Protein AF-A0A925YVK3-F1 (afdb_monomer_lite)

Foldseek 3Di:
DPQALLQVLLVLVVVCVVCVVVVNNDDSVVCVVVSCVVKPWLDKDWDWDCWDADPNDIDHIDIWMKTKIWTDDQFDWADWDDDPNDTDIDTQPQKGKMKIFTQDCVLVVFWFKDKLQATWDWDADDDDPPDDDPSGRTMAMEMFGQDQDPPDPCNPQDHQPQIWIFIATPPQQFTAWIWTAHPAAPVPDDDPDDQPDPVSVVVRSNNRTGTDCPRGGPHGDHDDDDQDPVRNRYHYCSVDDRPDDD

Secondary structure (DSSP, 8-state):
-TT-HHHHHHHHHHHHHHHHHTT----GGGGHHHHHHHS-EEEEEEEEPPPEEETTEEEPPPEEEEEEEE-----PEEEEEEETTEEEEEE-TTEEEEEEEES-TTHHHHEEEEETTEEP--EE----TTS---S-SEEEEEEEE-S--SS-S-TTSPP-PSEEEEEEETTT-BEEEEEEE-SS-TT-PPPSS--SSHHHHHHHHHTTEEE-GGGTT-B------PPPGGGTTEEEGGGSPPPP--

pLDDT: mean 89.4, std 11.02, range [32.78, 98.38]

Sequence (246 aa):
RFFLPAFVWRDLETIVADLRAHDIPFELAWLRPLFEFRFPTLGAFALATPDREENGKKIAGEFYSIQFRQALEAWPLLGESPNAGTVSRTVVACMDRLEASVSDLKVLERGVLLVNGYPCEFRTVDRTESTGASDAAAATGIRFRAFYLTPALQPHVPVHTPLLVEWVDREFLTVVAAARWHVWSPTSVPYTDRPADETAASKRQKERWEPWPHTVGQSRFIPRIDFPPEGKHTLDLRRYPSQGRA

Radius of gyration: 20.38 Å; chains: 1; bounding box: 53×54×62 Å

Structure (mmCIF, N/CA/C/O backbone):
data_AF-A0A925YVK3-F1
#
_entry.id   AF-A0A925YVK3-F1
#
loop_
_atom_site.group_PDB
_atom_site.id
_atom_site.type_symbol
_atom_site.label_atom_id
_atom_site.label_alt_id
_atom_site.label_comp_id
_atom_site.label_asym_id
_atom_site.label_entity_id
_atom_site.label_seq_id
_atom_site.pdbx_PDB_ins_code
_atom_site.Cartn_x
_atom_site.Cartn_y
_atom_site.Cartn_z
_atom_site.occupancy
_atom_site.B_iso_or_equiv
_atom_site.auth_seq_id
_atom_site.auth_comp_id
_atom_site.auth_asym_id
_atom_site.auth_atom_id
_atom_site.pdbx_PDB_model_num
ATOM 1 N N . ARG A 1 1 ? -6.982 -2.160 -10.703 1.00 73.19 1 ARG A N 1
ATOM 2 C CA . ARG A 1 1 ? -6.756 -3.525 -10.178 1.00 73.19 1 ARG A CA 1
ATOM 3 C C . ARG A 1 1 ? -5.443 -4.095 -10.685 1.00 73.19 1 ARG A C 1
ATOM 5 O O . ARG A 1 1 ? -4.630 -4.493 -9.872 1.00 73.19 1 ARG A O 1
ATOM 12 N N . PHE A 1 2 ? -5.204 -4.064 -12.003 1.00 73.88 2 PHE A N 1
ATOM 13 C CA . PHE A 1 2 ? -3.944 -4.511 -12.594 1.00 73.88 2 PHE A CA 1
ATOM 14 C C . PHE A 1 2 ? -2.760 -3.784 -11.942 1.00 73.88 2 PHE A C 1
ATOM 16 O O . PHE A 1 2 ? -2.881 -2.593 -11.628 1.00 73.88 2 PHE A O 1
ATOM 23 N N . PHE A 1 3 ? -1.663 -4.516 -11.728 1.00 87.69 3 PHE A N 1
ATOM 24 C CA . PHE A 1 3 ? -0.428 -4.077 -11.059 1.00 87.69 3 PHE A CA 1
ATOM 25 C C . PHE A 1 3 ? -0.444 -3.955 -9.531 1.00 87.69 3 PHE A C 1
ATOM 27 O O . PHE A 1 3 ? 0.586 -3.613 -8.949 1.00 87.69 3 PHE A O 1
ATOM 34 N N . LEU A 1 4 ? -1.563 -4.259 -8.878 1.00 94.75 4 LEU A N 1
ATOM 35 C CA . LEU A 1 4 ? -1.622 -4.386 -7.423 1.00 94.75 4 LEU A CA 1
ATOM 36 C C . LEU A 1 4 ? -1.239 -5.826 -7.009 1.00 94.75 4 LEU A C 1
ATOM 38 O O . LEU A 1 4 ? -1.838 -6.752 -7.564 1.00 94.75 4 LEU A O 1
ATOM 42 N N . PRO A 1 5 ? -0.248 -6.031 -6.116 1.00 95.06 5 PRO A N 1
ATOM 43 C CA . PRO A 1 5 ? 0.256 -7.347 -5.726 1.00 95.06 5 PRO A CA 1
ATOM 44 C C . PRO A 1 5 ? -0.829 -8.378 -5.403 1.00 95.06 5 PRO A C 1
ATOM 46 O O . PRO A 1 5 ? -0.752 -9.492 -5.914 1.00 95.06 5 PRO A O 1
ATOM 49 N N . ALA A 1 6 ? -1.858 -8.026 -4.631 1.00 93.69 6 ALA A N 1
ATOM 50 C CA . ALA A 1 6 ? -2.930 -8.947 -4.260 1.00 93.69 6 ALA A CA 1
ATOM 51 C C . ALA A 1 6 ? -3.697 -9.476 -5.485 1.00 93.69 6 ALA A C 1
ATOM 53 O O . ALA A 1 6 ? -3.957 -10.672 -5.607 1.00 93.69 6 ALA A O 1
ATOM 54 N N . PHE A 1 7 ? -3.999 -8.596 -6.443 1.00 92.75 7 PHE A N 1
ATOM 55 C CA . PHE A 1 7 ? -4.677 -8.977 -7.684 1.00 92.75 7 PHE A CA 1
ATOM 56 C C . PHE A 1 7 ? -3.737 -9.706 -8.654 1.00 92.75 7 PHE A C 1
ATOM 58 O O . PHE A 1 7 ? -4.165 -10.632 -9.329 1.00 92.75 7 PHE A O 1
ATOM 65 N N . VAL A 1 8 ? -2.452 -9.337 -8.697 1.00 93.56 8 VAL A N 1
ATOM 66 C CA . VAL A 1 8 ? -1.444 -10.052 -9.500 1.00 93.56 8 VAL A CA 1
ATOM 67 C C . VAL A 1 8 ? -1.255 -11.476 -8.985 1.00 93.56 8 VAL A C 1
ATOM 69 O O . VAL A 1 8 ? -1.198 -12.405 -9.782 1.00 93.56 8 VAL A O 1
ATOM 72 N N . TRP A 1 9 ? -1.182 -11.667 -7.666 1.00 93.12 9 TRP A N 1
ATOM 73 C CA . TRP A 1 9 ? -1.084 -13.000 -7.074 1.00 93.12 9 TRP A CA 1
ATOM 74 C C . TRP A 1 9 ? -2.311 -13.848 -7.409 1.00 93.12 9 TRP A C 1
ATOM 76 O O . TRP A 1 9 ? -2.175 -15.007 -7.789 1.00 93.12 9 TRP A O 1
ATOM 86 N N . ARG A 1 10 ? -3.501 -13.241 -7.369 1.00 90.75 10 ARG A N 1
ATOM 87 C CA . ARG A 1 10 ? -4.746 -13.894 -7.777 1.00 90.75 10 ARG A CA 1
ATOM 88 C C . ARG A 1 10 ? -4.753 -14.316 -9.253 1.00 90.75 10 ARG A C 1
ATOM 90 O O . ARG A 1 10 ? -5.211 -15.410 -9.589 1.00 90.75 10 ARG A O 1
ATOM 97 N N . ASP A 1 11 ? -4.222 -13.477 -10.138 1.00 91.81 11 ASP A N 1
ATOM 98 C CA . ASP A 1 11 ? -4.066 -13.825 -11.553 1.00 91.81 11 ASP A CA 1
ATOM 99 C C . ASP A 1 11 ? -3.056 -14.981 -11.724 1.00 91.81 11 ASP A C 1
ATOM 101 O O . ASP A 1 11 ? -3.305 -15.909 -12.493 1.00 91.81 11 ASP A O 1
ATOM 105 N N . LEU A 1 12 ? -1.958 -14.989 -10.954 1.00 92.25 12 LEU A N 1
ATOM 106 C CA . LEU A 1 12 ? -0.988 -16.093 -10.943 1.00 92.25 12 LEU A CA 1
ATOM 107 C C . LEU A 1 12 ? -1.607 -17.406 -10.452 1.00 92.25 12 LEU A C 1
ATOM 109 O O . LEU A 1 12 ? -1.360 -18.440 -11.063 1.00 92.25 12 LEU A O 1
ATOM 113 N N . GLU A 1 13 ? -2.434 -17.388 -9.403 1.00 91.38 13 GLU A N 1
ATOM 114 C CA . GLU A 1 13 ? -3.189 -18.571 -8.959 1.00 91.38 13 GLU A CA 1
ATOM 115 C C . GLU A 1 13 ? -4.014 -19.168 -10.099 1.00 91.38 13 GLU A C 1
ATOM 117 O O . GLU A 1 13 ? -3.997 -20.381 -10.306 1.00 91.38 13 GLU A O 1
ATOM 122 N N . THR A 1 14 ? -4.699 -18.309 -10.858 1.00 91.75 14 THR A N 1
ATOM 123 C CA . THR A 1 14 ? -5.538 -18.725 -11.988 1.00 91.75 14 THR A CA 1
ATOM 124 C C . THR A 1 14 ? -4.694 -19.355 -13.096 1.00 91.75 14 THR A C 1
ATOM 126 O O . THR A 1 14 ? -5.044 -20.419 -13.599 1.00 91.75 14 THR A O 1
ATOM 129 N N . ILE A 1 15 ? -3.546 -18.755 -13.426 1.00 93.88 15 ILE A N 1
ATOM 130 C CA . ILE A 1 15 ? -2.606 -19.298 -14.420 1.00 93.88 15 ILE A CA 1
ATOM 131 C C . ILE A 1 15 ? -2.050 -20.652 -13.964 1.00 93.88 15 ILE A C 1
ATOM 133 O O . ILE A 1 15 ? -2.002 -21.598 -14.743 1.00 93.88 15 ILE A O 1
ATOM 137 N N . VAL A 1 16 ? -1.641 -20.779 -12.701 1.00 94.25 16 VAL A N 1
ATOM 138 C CA . VAL A 1 16 ? -1.099 -22.040 -12.174 1.00 94.25 16 VAL A CA 1
ATOM 139 C C . VAL A 1 16 ? -2.167 -23.133 -12.132 1.00 94.25 16 VAL A C 1
ATOM 141 O O . VAL A 1 16 ? -1.866 -24.288 -12.431 1.00 94.25 16 VAL A O 1
ATOM 144 N N . ALA A 1 17 ? -3.408 -22.788 -11.783 1.00 92.69 17 ALA A N 1
ATOM 145 C CA . ALA A 1 17 ? -4.527 -23.722 -11.835 1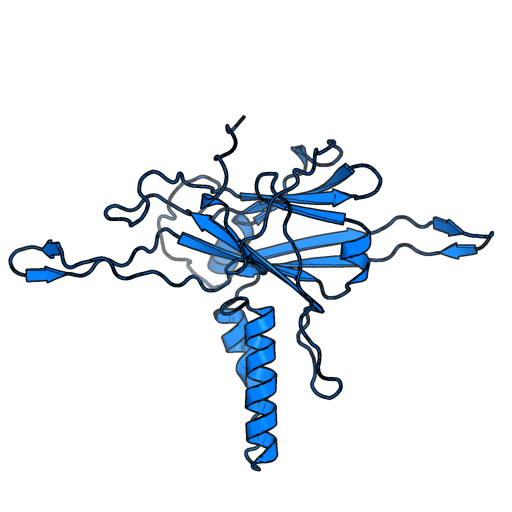.00 92.69 17 ALA A CA 1
ATOM 146 C C . ALA A 1 17 ? -4.776 -24.223 -13.267 1.00 92.69 17 ALA A C 1
ATOM 148 O O . ALA A 1 17 ? -4.958 -25.424 -13.456 1.00 92.69 17 ALA A O 1
ATOM 149 N N . ASP A 1 18 ? -4.711 -23.336 -14.263 1.00 96.19 18 ASP A N 1
ATOM 150 C CA . ASP A 1 18 ? -4.844 -23.692 -15.679 1.00 96.19 18 ASP A CA 1
ATOM 151 C C . ASP A 1 18 ? -3.712 -24.615 -16.159 1.00 96.19 18 ASP A C 1
ATOM 153 O O . ASP A 1 18 ? -3.976 -25.652 -16.764 1.00 96.19 18 ASP A O 1
ATOM 157 N N . LEU A 1 19 ? -2.456 -24.321 -15.800 1.00 96.94 19 LEU A N 1
ATOM 158 C CA . LEU A 1 19 ? -1.313 -25.191 -16.112 1.00 96.94 19 LEU A CA 1
ATOM 159 C C . LEU A 1 19 ? -1.498 -26.602 -15.534 1.00 96.94 19 LEU A C 1
ATOM 161 O O . LEU A 1 19 ? -1.295 -27.595 -16.232 1.00 96.94 19 LEU A O 1
ATOM 165 N N . ARG A 1 20 ? -1.934 -26.696 -14.274 1.00 95.69 20 ARG A N 1
ATOM 166 C CA . ARG A 1 20 ? -2.197 -27.983 -13.612 1.00 95.69 20 ARG A CA 1
ATOM 167 C C . ARG A 1 20 ? -3.357 -28.742 -14.243 1.00 95.69 20 ARG A C 1
ATOM 169 O O . ARG A 1 20 ? -3.291 -29.963 -14.319 1.00 95.69 20 ARG A O 1
ATOM 176 N N . ALA A 1 21 ? -4.393 -28.038 -14.696 1.00 96.50 21 ALA A N 1
ATOM 177 C CA . ALA A 1 21 ? -5.512 -28.642 -15.416 1.00 96.50 21 ALA A CA 1
ATOM 178 C C . ALA A 1 21 ? -5.089 -29.252 -16.767 1.00 96.50 21 ALA A C 1
ATOM 180 O O . ALA A 1 21 ? -5.798 -30.106 -17.289 1.00 96.50 21 ALA A O 1
ATOM 181 N N . HIS A 1 22 ? -3.929 -28.850 -17.296 1.00 97.81 22 HIS A N 1
ATOM 182 C CA . HIS A 1 22 ? -3.315 -29.382 -18.514 1.00 97.81 22 HIS A CA 1
ATOM 183 C C . HIS A 1 22 ? -2.087 -30.265 -18.220 1.00 97.81 22 HIS A C 1
ATOM 185 O O . HIS A 1 22 ? -1.149 -30.310 -19.015 1.00 97.81 22 HIS A O 1
ATOM 191 N N . ASP A 1 23 ? -2.075 -30.941 -17.066 1.00 97.50 23 ASP A N 1
ATOM 192 C CA . ASP A 1 23 ? -1.040 -31.900 -16.654 1.00 97.50 23 ASP A CA 1
ATOM 193 C C . ASP A 1 23 ? 0.388 -31.320 -16.559 1.00 97.50 23 ASP A C 1
ATOM 195 O O . ASP A 1 23 ? 1.376 -32.058 -16.557 1.00 97.50 23 ASP A O 1
ATOM 199 N N . ILE A 1 24 ? 0.526 -29.995 -16.429 1.00 98.00 24 ILE A N 1
ATOM 200 C CA . ILE A 1 24 ? 1.806 -29.337 -16.144 1.00 98.00 24 ILE A CA 1
ATOM 201 C C . ILE A 1 24 ? 1.905 -29.157 -14.620 1.00 98.00 24 ILE A C 1
ATOM 203 O O . ILE A 1 24 ? 1.180 -28.329 -14.057 1.00 98.00 24 ILE A O 1
ATOM 207 N N . PRO A 1 25 ? 2.799 -29.882 -13.913 1.00 95.25 25 PRO A N 1
ATOM 208 C CA . PRO A 1 25 ? 2.889 -29.863 -12.452 1.00 95.25 25 PRO A CA 1
ATOM 209 C C . PRO A 1 25 ? 3.623 -28.609 -11.951 1.00 95.25 25 PRO A C 1
ATOM 211 O O . PRO A 1 25 ? 4.666 -28.681 -11.307 1.00 95.25 25 PRO A O 1
ATOM 214 N N . PHE A 1 26 ? 3.096 -27.435 -12.283 1.00 95.62 26 PHE A N 1
ATOM 215 C CA . PHE A 1 26 ? 3.642 -26.153 -11.866 1.00 95.62 26 PHE A CA 1
ATOM 216 C C . PHE A 1 26 ? 3.112 -25.785 -10.478 1.00 95.62 26 PHE A C 1
ATOM 218 O O . PHE A 1 26 ? 1.913 -25.904 -10.214 1.00 95.62 26 PHE A O 1
ATOM 225 N N . GLU A 1 27 ? 3.971 -25.329 -9.568 1.00 93.38 27 GLU A N 1
ATOM 226 C CA . GLU A 1 27 ? 3.554 -24.940 -8.219 1.00 93.38 27 GLU A CA 1
ATOM 227 C C . GLU A 1 27 ? 3.605 -23.433 -8.002 1.00 93.38 27 GLU A C 1
ATOM 229 O O . GLU A 1 27 ? 4.620 -22.779 -8.227 1.00 93.38 27 GLU A O 1
ATOM 234 N N . LEU A 1 28 ? 2.514 -22.884 -7.461 1.00 92.00 28 LEU A N 1
ATOM 235 C CA . LEU A 1 28 ? 2.422 -21.462 -7.132 1.00 92.00 28 LEU A CA 1
ATOM 236 C C . LEU A 1 28 ? 3.502 -21.033 -6.125 1.00 92.00 28 LEU A C 1
ATOM 238 O O . LEU A 1 28 ? 4.032 -19.927 -6.211 1.00 92.00 28 LEU A O 1
ATOM 242 N N . ALA A 1 29 ? 3.870 -21.923 -5.199 1.00 92.44 29 ALA A N 1
ATOM 243 C CA . ALA A 1 29 ? 4.900 -21.669 -4.197 1.00 92.44 29 ALA A CA 1
ATOM 244 C C . ALA A 1 29 ? 6.267 -21.328 -4.819 1.00 92.44 29 ALA A C 1
ATOM 246 O O . ALA A 1 29 ? 7.008 -20.530 -4.244 1.00 92.44 29 ALA A O 1
ATOM 247 N N . TRP A 1 30 ? 6.577 -21.846 -6.014 1.00 95.12 30 TRP A N 1
ATOM 248 C CA . TRP A 1 30 ? 7.828 -21.543 -6.718 1.00 95.12 30 TRP A CA 1
ATOM 249 C C . TRP A 1 30 ? 7.924 -20.072 -7.139 1.00 95.12 30 TRP A C 1
ATOM 251 O O . TRP A 1 30 ? 9.023 -19.537 -7.268 1.00 95.12 30 TRP A O 1
ATOM 261 N N . LEU A 1 31 ? 6.787 -19.387 -7.305 1.00 94.81 31 LEU A N 1
ATOM 262 C CA . LEU A 1 31 ? 6.738 -17.966 -7.657 1.00 94.81 31 LEU A CA 1
ATOM 263 C C . LEU A 1 31 ? 6.854 -17.040 -6.440 1.00 94.81 31 LEU A C 1
ATOM 265 O O . LEU A 1 31 ? 7.092 -15.844 -6.615 1.00 94.81 31 LEU A O 1
ATOM 269 N N . ARG A 1 32 ? 6.716 -17.557 -5.209 1.00 92.69 32 ARG A N 1
ATOM 270 C CA . ARG A 1 32 ? 6.698 -16.733 -3.989 1.00 92.69 32 ARG A CA 1
ATOM 271 C C . ARG A 1 32 ? 7.977 -15.901 -3.807 1.00 92.69 32 ARG A C 1
ATOM 273 O O . ARG A 1 32 ? 7.834 -14.703 -3.578 1.00 92.69 32 ARG A O 1
ATOM 280 N N . PRO A 1 33 ? 9.206 -16.436 -3.966 1.00 94.19 33 PRO A N 1
ATOM 281 C CA . PRO A 1 33 ? 10.417 -15.624 -3.818 1.00 94.19 33 PRO A CA 1
ATOM 282 C C . PRO A 1 33 ? 10.491 -14.478 -4.835 1.00 94.19 33 PRO A C 1
ATOM 284 O O . PRO A 1 33 ? 10.869 -13.359 -4.495 1.00 94.19 33 PRO A O 1
ATOM 287 N N . LEU A 1 34 ? 10.077 -14.740 -6.080 1.00 94.19 34 LEU A N 1
ATOM 288 C CA . LEU A 1 34 ? 10.059 -13.737 -7.145 1.00 94.19 34 LEU A CA 1
ATOM 289 C C . LEU A 1 34 ? 9.010 -12.651 -6.871 1.00 94.19 34 LEU A C 1
ATOM 291 O O . LEU A 1 34 ? 9.251 -11.471 -7.126 1.00 94.19 34 LEU A O 1
ATOM 295 N N . PHE A 1 35 ? 7.864 -13.049 -6.317 1.00 94.12 35 PHE A N 1
ATOM 296 C CA . PHE A 1 35 ? 6.812 -12.137 -5.893 1.00 94.12 35 PHE A CA 1
ATOM 297 C C . PHE A 1 35 ? 7.271 -11.239 -4.740 1.00 94.12 35 PHE A C 1
ATOM 299 O O . PHE A 1 35 ? 7.130 -10.025 -4.841 1.00 94.12 35 PHE A O 1
ATOM 306 N N . GLU A 1 36 ? 7.886 -11.797 -3.694 1.00 92.19 36 GLU A N 1
ATOM 307 C CA . GLU A 1 36 ? 8.406 -11.010 -2.566 1.00 92.19 36 GLU A CA 1
ATOM 308 C C . GLU A 1 36 ? 9.516 -10.043 -2.994 1.00 92.19 36 GLU A C 1
ATOM 310 O O . GLU A 1 36 ? 9.558 -8.901 -2.541 1.00 92.19 36 GLU A O 1
ATOM 315 N N . PHE A 1 37 ? 10.371 -10.457 -3.933 1.00 91.62 37 PHE A N 1
ATOM 316 C CA . PHE A 1 37 ? 11.367 -9.567 -4.526 1.00 91.62 37 PHE A CA 1
ATOM 317 C C . PHE A 1 37 ? 10.725 -8.436 -5.344 1.00 91.62 37 PHE A C 1
ATOM 319 O O . PHE A 1 37 ? 11.168 -7.288 -5.282 1.00 91.62 37 PHE A O 1
ATOM 326 N N . ARG A 1 38 ? 9.682 -8.740 -6.128 1.00 94.50 38 ARG A N 1
ATOM 327 C CA . ARG A 1 38 ? 9.037 -7.764 -7.018 1.00 94.50 38 ARG A CA 1
ATOM 328 C C . ARG A 1 38 ? 8.113 -6.793 -6.286 1.00 94.50 38 ARG A C 1
ATOM 330 O O . ARG A 1 38 ? 7.988 -5.646 -6.733 1.00 94.50 38 ARG A O 1
ATOM 337 N N . PHE A 1 39 ? 7.478 -7.261 -5.216 1.00 95.50 39 PHE A N 1
ATOM 338 C CA . PHE A 1 39 ? 6.471 -6.570 -4.412 1.00 95.50 39 PHE A CA 1
ATOM 339 C C . PHE A 1 39 ? 6.870 -6.580 -2.925 1.00 95.50 39 PHE A C 1
ATOM 341 O O . PHE A 1 39 ? 6.150 -7.156 -2.096 1.00 95.50 39 PHE A O 1
ATOM 348 N N . PRO A 1 40 ? 8.019 -5.970 -2.572 1.00 93.50 40 PRO A N 1
ATOM 349 C CA . PRO A 1 40 ? 8.515 -5.987 -1.205 1.00 93.50 40 PRO A CA 1
ATOM 350 C C . PRO A 1 40 ? 7.510 -5.357 -0.241 1.00 93.50 40 PRO A C 1
ATOM 352 O O . PRO A 1 40 ? 6.844 -4.362 -0.556 1.00 93.50 40 PRO A O 1
ATOM 355 N N . THR A 1 41 ? 7.436 -5.931 0.958 1.00 94.31 41 THR A N 1
ATOM 356 C CA . THR A 1 41 ? 6.688 -5.343 2.071 1.00 94.31 41 THR A CA 1
ATOM 357 C C . THR A 1 41 ? 7.419 -4.102 2.565 1.00 94.31 41 THR A C 1
ATOM 359 O O . THR A 1 41 ? 8.596 -4.153 2.913 1.00 94.31 41 THR A O 1
ATOM 362 N N . LEU A 1 42 ? 6.704 -2.985 2.584 1.00 95.31 42 LEU A N 1
ATOM 363 C CA . LEU A 1 42 ? 7.216 -1.678 2.981 1.00 95.31 42 LEU A CA 1
ATOM 364 C C . LEU A 1 42 ? 6.993 -1.421 4.467 1.00 95.31 42 LEU A C 1
ATOM 366 O O . LEU A 1 42 ? 7.846 -0.845 5.132 1.00 95.31 42 LEU A O 1
ATOM 370 N N . GLY A 1 43 ? 5.857 -1.877 4.986 1.00 95.50 43 GLY A N 1
ATOM 371 C CA . GLY A 1 43 ? 5.483 -1.727 6.381 1.00 95.50 43 GLY A CA 1
ATOM 372 C C . GLY A 1 43 ? 4.126 -2.352 6.660 1.00 95.50 43 GLY A C 1
ATOM 373 O O . GLY A 1 43 ? 3.488 -2.922 5.773 1.00 95.50 43 GLY A O 1
ATOM 374 N N . ALA A 1 44 ? 3.688 -2.257 7.910 1.00 96.62 44 ALA A N 1
ATOM 375 C CA . ALA A 1 44 ? 2.392 -2.759 8.326 1.00 96.62 44 ALA A CA 1
ATOM 376 C C . ALA A 1 44 ? 1.851 -1.970 9.518 1.00 96.62 44 ALA A C 1
ATOM 378 O O . ALA A 1 44 ? 2.616 -1.447 10.333 1.00 96.62 44 ALA A O 1
ATOM 379 N N . PHE A 1 45 ? 0.529 -1.949 9.646 1.00 97.19 45 PHE A N 1
ATOM 380 C CA . PHE A 1 45 ? -0.135 -1.667 10.910 1.00 97.19 45 PHE A CA 1
ATOM 381 C C . PHE A 1 45 ? -0.519 -2.980 11.583 1.00 97.19 45 PHE A C 1
ATOM 383 O O . PHE A 1 45 ? -1.049 -3.885 10.937 1.00 97.19 45 PHE A O 1
ATOM 390 N N . ALA A 1 46 ? -0.250 -3.065 12.882 1.00 94.44 46 ALA A N 1
ATOM 391 C CA . ALA A 1 46 ? -0.795 -4.079 13.770 1.00 94.44 46 ALA A CA 1
ATOM 392 C C . ALA A 1 46 ? -1.834 -3.386 14.652 1.00 94.44 46 ALA A C 1
ATOM 394 O O . ALA A 1 46 ? -1.505 -2.468 15.401 1.00 94.44 46 ALA A O 1
ATOM 395 N N . LEU A 1 47 ? -3.091 -3.780 14.500 1.00 93.38 47 LEU A N 1
ATOM 396 C CA . LEU A 1 47 ? -4.235 -3.185 15.174 1.00 93.38 47 LEU A CA 1
ATOM 397 C C . LEU A 1 47 ? -4.795 -4.206 16.159 1.00 93.38 47 LEU A C 1
ATOM 399 O O . LEU A 1 47 ? -4.921 -5.382 15.826 1.00 93.38 47 LEU A O 1
ATOM 403 N N . ALA A 1 48 ? -5.147 -3.752 17.353 1.00 89.44 48 ALA A N 1
ATOM 404 C CA . ALA A 1 48 ? -5.819 -4.561 18.357 1.00 89.44 48 ALA A CA 1
ATOM 405 C C . ALA A 1 48 ? -7.080 -3.825 18.796 1.00 89.44 48 ALA A C 1
ATOM 407 O O . ALA A 1 48 ? -7.024 -2.623 19.071 1.00 89.44 48 ALA A O 1
ATOM 408 N N . THR A 1 49 ? -8.209 -4.522 18.852 1.00 82.31 49 THR A N 1
ATOM 409 C CA . THR A 1 49 ? -9.419 -3.961 19.456 1.00 82.31 49 THR A CA 1
ATOM 410 C C . THR A 1 49 ? -9.424 -4.253 20.955 1.00 82.31 49 THR A C 1
ATOM 412 O O . THR A 1 49 ? -8.898 -5.286 21.373 1.00 82.31 49 THR A O 1
ATOM 415 N N . PRO A 1 50 ? -10.012 -3.380 21.785 1.00 82.69 50 PRO A N 1
ATOM 416 C CA . PRO A 1 50 ? -10.198 -3.683 23.196 1.00 82.69 50 PRO A CA 1
ATOM 417 C C . PRO A 1 50 ? -11.188 -4.841 23.381 1.00 82.69 50 PRO A C 1
ATOM 419 O O . PRO A 1 50 ? -12.046 -5.087 22.526 1.00 82.69 50 PRO A O 1
ATOM 422 N N . ASP A 1 51 ? -11.080 -5.524 24.520 1.00 84.75 51 ASP A N 1
ATOM 423 C CA . ASP A 1 51 ? -12.120 -6.438 24.985 1.00 84.75 51 ASP A CA 1
ATOM 424 C C . ASP A 1 51 ? -13.433 -5.667 25.162 1.00 84.75 51 ASP A C 1
ATOM 426 O O . ASP A 1 51 ? -13.445 -4.525 25.632 1.00 84.75 51 ASP A O 1
ATOM 430 N N . ARG A 1 52 ? -14.550 -6.299 24.813 1.00 80.69 52 ARG A N 1
ATOM 431 C CA . ARG A 1 52 ? -15.886 -5.711 24.957 1.00 80.69 52 ARG A CA 1
ATOM 432 C C . ARG A 1 52 ? -16.835 -6.673 25.645 1.00 80.69 52 ARG A C 1
ATOM 434 O O . ARG A 1 52 ? -16.665 -7.886 25.571 1.00 80.69 52 ARG A O 1
ATOM 441 N N . GLU A 1 53 ? -17.841 -6.136 26.317 1.00 82.12 53 GLU A N 1
ATOM 442 C CA . GLU A 1 53 ? -18.909 -6.929 26.917 1.00 82.12 53 GLU A CA 1
ATOM 443 C C . GLU A 1 53 ? -20.199 -6.700 26.137 1.00 82.12 53 GLU A C 1
ATOM 445 O O . GLU A 1 53 ? -20.640 -5.566 25.966 1.00 82.12 53 GLU A O 1
ATOM 450 N N . GLU A 1 54 ? -20.791 -7.779 25.638 1.00 80.19 54 GLU A N 1
ATOM 451 C CA . GLU A 1 54 ? -22.038 -7.734 24.882 1.00 80.19 54 GLU A CA 1
ATOM 452 C C . GLU A 1 54 ? -22.986 -8.780 25.468 1.00 80.19 54 GLU A C 1
ATOM 454 O O . GLU A 1 54 ? -22.639 -9.958 25.575 1.00 80.19 54 GLU A O 1
ATOM 459 N N . ASN A 1 55 ? -24.172 -8.345 25.903 1.00 84.25 55 ASN A N 1
ATOM 460 C CA . ASN A 1 55 ? -25.182 -9.201 26.539 1.00 84.25 55 ASN A CA 1
ATOM 461 C C . ASN A 1 55 ? -24.642 -10.032 27.728 1.00 84.25 55 ASN A C 1
ATOM 463 O O . ASN A 1 55 ? -24.969 -11.209 27.868 1.00 84.25 55 ASN A O 1
ATOM 467 N N . GLY A 1 56 ? -23.786 -9.439 28.570 1.00 86.44 56 GLY A N 1
ATOM 468 C CA . GLY A 1 56 ? -23.184 -10.109 29.734 1.00 86.44 56 GLY A CA 1
ATOM 469 C C . GLY A 1 56 ? -22.063 -11.100 29.398 1.00 86.44 56 GLY A C 1
ATOM 470 O O . GLY A 1 56 ? -21.594 -11.829 30.273 1.00 86.44 56 GLY A O 1
ATOM 471 N N . LYS A 1 57 ? -21.629 -11.167 28.130 1.00 84.38 57 LYS A N 1
ATOM 472 C CA . LYS A 1 57 ? -20.536 -12.031 27.675 1.00 84.38 57 LYS A CA 1
ATOM 473 C C . LYS A 1 57 ? -19.321 -11.191 27.299 1.00 84.38 57 LYS A C 1
ATOM 475 O O . LYS A 1 57 ? -19.407 -10.301 26.456 1.00 84.38 57 LYS A O 1
ATOM 480 N N . LYS A 1 58 ? -18.165 -11.526 27.880 1.00 83.75 58 LYS A N 1
ATOM 481 C CA . LYS A 1 58 ? -16.873 -10.978 27.449 1.00 83.75 58 LYS A CA 1
ATOM 482 C C . LYS A 1 58 ? -16.521 -11.505 26.060 1.00 83.75 58 LYS A C 1
ATOM 484 O O . LYS A 1 58 ? -16.440 -12.715 25.847 1.00 83.75 58 LYS A O 1
ATOM 489 N N . ILE A 1 59 ? -16.299 -10.585 25.138 1.00 83.69 59 ILE A N 1
ATOM 490 C CA . ILE A 1 59 ? -15.784 -10.815 23.796 1.00 83.69 59 ILE A CA 1
ATOM 491 C C . ILE A 1 59 ? -14.356 -10.281 23.792 1.00 83.69 59 ILE A C 1
ATOM 493 O O . ILE A 1 59 ? -14.137 -9.089 24.010 1.00 83.69 59 ILE A O 1
ATOM 497 N N . ALA A 1 60 ? -13.399 -11.180 23.575 1.00 84.75 60 ALA A N 1
ATOM 498 C CA . ALA A 1 60 ? -11.996 -10.815 23.476 1.00 84.75 60 ALA A CA 1
ATOM 499 C C . ALA A 1 60 ? -11.756 -9.874 22.287 1.00 84.75 60 ALA A C 1
ATOM 501 O O . ALA A 1 60 ? -12.427 -9.980 21.254 1.00 84.75 60 ALA A O 1
ATOM 502 N N . GLY A 1 61 ? -10.781 -8.986 22.443 1.00 81.81 61 GLY A N 1
ATOM 503 C CA . GLY A 1 61 ? -10.267 -8.150 21.373 1.00 81.81 61 GLY A CA 1
ATOM 504 C C . GLY A 1 61 ? -9.783 -8.964 20.172 1.00 81.81 61 GLY A C 1
ATOM 505 O O . GLY A 1 61 ? -9.243 -10.063 20.307 1.00 81.81 61 GLY A O 1
ATOM 506 N N . GLU A 1 62 ? -9.979 -8.419 18.978 1.00 88.31 62 GLU A N 1
ATOM 507 C CA . GLU A 1 62 ? -9.513 -8.989 17.721 1.00 88.31 62 GLU A CA 1
ATOM 508 C C . GLU A 1 62 ? -8.208 -8.295 17.300 1.00 88.31 62 GLU A C 1
ATOM 510 O O . GLU A 1 62 ? -8.025 -7.091 17.506 1.00 88.31 62 GLU A O 1
ATOM 515 N N . PHE A 1 63 ? -7.297 -9.060 16.697 1.00 90.62 63 PHE A N 1
ATOM 516 C CA . PHE A 1 63 ? -6.044 -8.548 16.148 1.00 90.62 63 PHE A CA 1
ATOM 517 C C . PHE A 1 63 ? -6.116 -8.533 14.628 1.00 90.62 63 PHE A C 1
ATOM 519 O O . PHE A 1 63 ? -6.418 -9.547 14.000 1.00 90.62 63 PHE A O 1
ATOM 526 N N . TYR A 1 64 ? -5.784 -7.391 14.040 1.00 92.69 64 TYR A N 1
ATOM 527 C CA . TYR A 1 64 ? -5.802 -7.181 12.602 1.00 92.69 64 TYR A CA 1
ATOM 528 C C . TYR A 1 64 ? -4.451 -6.674 12.116 1.00 92.69 64 TYR A C 1
ATOM 530 O O . TYR A 1 64 ? -3.751 -5.942 12.816 1.00 92.69 64 TYR A O 1
ATOM 538 N N . SER A 1 65 ? -4.096 -7.028 10.882 1.00 92.31 65 SER A N 1
ATOM 539 C CA . SER A 1 65 ? -2.924 -6.478 10.213 1.00 92.31 65 SER A CA 1
ATOM 540 C C . SER A 1 65 ? -3.307 -5.861 8.878 1.00 92.31 65 SER A C 1
ATOM 542 O O . SER A 1 65 ? -4.072 -6.442 8.108 1.00 92.31 65 SER A O 1
ATOM 544 N N . ILE A 1 66 ? -2.756 -4.679 8.620 1.00 96.31 66 ILE A N 1
ATOM 545 C CA . ILE A 1 66 ? -2.834 -4.007 7.327 1.00 96.31 66 ILE A CA 1
ATOM 546 C C . ILE A 1 66 ? -1.418 -3.953 6.787 1.00 96.31 66 ILE A C 1
ATOM 548 O O . ILE A 1 66 ? -0.557 -3.317 7.395 1.00 96.31 66 ILE A O 1
ATOM 552 N N . GLN A 1 67 ? -1.169 -4.628 5.674 1.00 97.00 67 GLN A N 1
ATOM 553 C CA . GLN A 1 67 ? 0.145 -4.659 5.046 1.00 97.00 67 GLN A CA 1
ATOM 554 C C . GLN A 1 67 ? 0.235 -3.610 3.948 1.00 97.00 67 GLN A C 1
ATOM 556 O O . GLN A 1 67 ? -0.724 -3.378 3.214 1.00 97.00 67 GLN A O 1
ATOM 561 N N . PHE A 1 68 ? 1.411 -3.008 3.814 1.00 97.69 68 PHE A N 1
ATOM 562 C CA . PHE A 1 68 ? 1.731 -2.073 2.748 1.00 97.69 68 PHE A CA 1
ATOM 563 C C . PHE A 1 68 ? 2.851 -2.664 1.904 1.00 97.69 68 PHE A C 1
ATOM 565 O O . PHE A 1 68 ? 3.935 -2.950 2.415 1.00 97.69 68 PHE A O 1
ATOM 572 N N . ARG A 1 69 ? 2.596 -2.851 0.612 1.00 96.81 69 ARG A N 1
ATOM 573 C CA . ARG A 1 69 ? 3.552 -3.404 -0.352 1.00 96.81 69 ARG A CA 1
ATOM 574 C C . ARG A 1 69 ? 3.800 -2.415 -1.478 1.00 96.81 69 ARG A C 1
ATOM 576 O O . ARG A 1 69 ? 2.918 -1.645 -1.865 1.00 96.81 69 ARG A O 1
ATOM 583 N N . GLN A 1 70 ? 5.001 -2.467 -2.037 1.00 96.31 70 GLN A N 1
ATOM 584 C CA . GLN A 1 70 ? 5.286 -1.800 -3.299 1.00 96.31 70 GLN A CA 1
ATOM 585 C C . GLN A 1 70 ? 4.410 -2.420 -4.393 1.00 96.31 70 GLN A C 1
ATOM 587 O O . GLN A 1 70 ? 4.389 -3.640 -4.538 1.00 96.31 70 GLN A O 1
ATOM 592 N N . ALA A 1 71 ? 3.717 -1.599 -5.179 1.00 96.44 71 ALA A N 1
ATOM 593 C CA . ALA A 1 71 ? 2.943 -2.040 -6.338 1.00 96.44 71 ALA A CA 1
ATOM 594 C C . ALA A 1 71 ? 3.624 -1.605 -7.643 1.00 96.44 71 ALA A C 1
ATOM 596 O O . ALA A 1 71 ? 4.599 -0.845 -7.627 1.00 96.44 71 ALA A O 1
ATOM 597 N N . LEU A 1 72 ? 3.141 -2.094 -8.794 1.00 95.19 72 LEU A N 1
ATOM 598 C CA . LEU A 1 72 ? 3.696 -1.649 -10.077 1.00 95.19 72 LEU A CA 1
ATOM 599 C C . LEU A 1 72 ? 3.014 -0.368 -10.528 1.00 95.19 72 LEU A C 1
ATOM 601 O O . LEU A 1 72 ? 1.790 -0.223 -10.480 1.00 95.19 72 LEU A O 1
ATOM 605 N N . GLU A 1 73 ? 3.831 0.531 -11.050 1.00 93.06 73 GLU A N 1
ATOM 606 C CA . GLU A 1 73 ? 3.386 1.725 -11.736 1.00 93.06 73 GLU A CA 1
ATOM 607 C C . GLU A 1 73 ? 3.908 1.679 -13.170 1.00 93.06 73 GLU A C 1
ATOM 609 O O . GLU A 1 73 ? 5.099 1.487 -13.412 1.00 93.06 73 GLU A O 1
ATOM 614 N N . ALA A 1 74 ? 3.000 1.818 -14.136 1.00 89.44 74 ALA A N 1
ATOM 615 C CA . ALA A 1 74 ? 3.391 1.920 -15.531 1.00 89.44 74 ALA A CA 1
ATOM 616 C C . ALA A 1 74 ? 3.953 3.316 -15.785 1.00 89.44 74 ALA A C 1
ATOM 618 O O . ALA A 1 74 ? 3.223 4.308 -15.709 1.00 89.44 74 ALA A O 1
ATOM 619 N N . TRP A 1 75 ? 5.240 3.387 -16.106 1.00 90.06 75 TRP A N 1
ATOM 620 C CA . TRP A 1 75 ? 5.876 4.635 -16.490 1.00 90.06 75 TRP A CA 1
ATOM 621 C C . TRP A 1 75 ? 5.706 4.874 -17.990 1.00 90.06 75 TRP A C 1
ATOM 623 O O . TRP A 1 75 ? 6.256 4.120 -18.795 1.00 90.06 75 TRP A O 1
ATOM 633 N N . PRO A 1 76 ? 4.933 5.897 -18.392 1.00 88.75 76 PRO A N 1
ATOM 634 C CA . PRO A 1 76 ? 4.707 6.162 -19.800 1.00 88.75 76 PRO A CA 1
ATOM 635 C C . PRO A 1 76 ? 5.990 6.659 -20.468 1.00 88.75 76 PRO A C 1
ATOM 637 O O . PRO A 1 76 ? 6.762 7.428 -19.884 1.00 88.75 76 PRO A O 1
ATOM 640 N N . LEU A 1 77 ? 6.176 6.244 -21.720 1.00 90.81 77 LEU A N 1
ATOM 641 C CA . LEU A 1 77 ? 7.146 6.844 -22.626 1.00 90.81 77 LEU A CA 1
ATOM 642 C C . LEU A 1 77 ? 6.621 8.203 -23.087 1.00 90.81 77 LEU A C 1
ATOM 644 O O . LEU A 1 77 ? 5.470 8.330 -23.507 1.00 90.81 77 LEU A O 1
ATOM 648 N N . LEU A 1 78 ? 7.472 9.215 -23.007 1.00 88.50 78 LEU A N 1
ATOM 649 C CA . LEU A 1 78 ? 7.230 10.519 -23.598 1.00 88.50 78 LEU A CA 1
ATOM 650 C C . LEU A 1 78 ? 7.533 10.506 -25.092 1.00 88.50 78 LEU A C 1
ATOM 652 O O . LEU A 1 78 ? 8.204 9.609 -25.612 1.00 88.50 78 LEU A O 1
ATOM 656 N N . GLY A 1 79 ? 7.032 11.544 -25.760 1.00 86.50 79 GLY A N 1
ATOM 657 C CA . GLY A 1 79 ? 7.359 11.823 -27.148 1.00 86.50 79 GLY A CA 1
ATOM 658 C C . GLY A 1 79 ? 8.862 11.976 -27.375 1.00 86.50 79 GLY A C 1
ATOM 659 O O . GLY A 1 79 ? 9.648 12.223 -26.455 1.00 86.50 79 GLY A O 1
ATOM 660 N N . GLU A 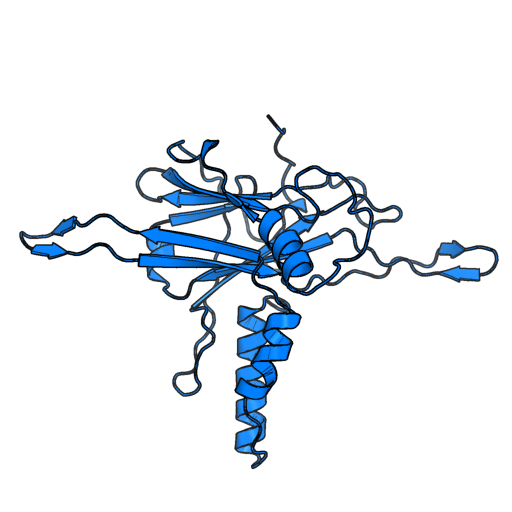1 80 ? 9.239 11.814 -28.635 1.00 89.69 80 GLU A N 1
ATOM 661 C CA . GLU A 1 80 ? 10.608 11.962 -29.107 1.00 89.69 80 GLU A CA 1
ATOM 662 C C . GLU A 1 80 ? 11.172 13.339 -28.758 1.00 89.69 80 GLU A C 1
ATOM 664 O O . GLU A 1 80 ? 10.529 14.366 -28.964 1.00 89.69 80 GLU A O 1
ATOM 669 N N . SER A 1 81 ? 12.374 13.344 -28.192 1.00 82.94 81 SER A N 1
ATOM 670 C CA . SER A 1 81 ? 13.097 14.552 -27.811 1.00 82.94 81 SER A CA 1
ATOM 671 C C . SER A 1 81 ? 14.482 14.546 -28.465 1.00 82.94 81 SER A C 1
ATOM 673 O O . SER A 1 81 ? 15.137 13.496 -28.484 1.00 82.94 81 SER A O 1
ATOM 675 N N . PRO A 1 82 ? 14.955 15.687 -29.000 1.00 86.06 82 PRO A N 1
ATOM 676 C CA . PRO A 1 82 ? 16.314 15.796 -29.513 1.00 86.06 82 PRO A CA 1
ATOM 677 C C . PRO A 1 82 ? 17.325 15.533 -28.394 1.00 86.06 82 PRO A C 1
ATOM 679 O O . PRO A 1 82 ? 17.237 16.130 -27.322 1.00 86.06 82 PRO A O 1
ATOM 682 N N . ASN A 1 83 ? 18.302 14.667 -28.647 1.00 84.44 83 ASN A N 1
ATOM 683 C CA . ASN A 1 83 ? 19.370 14.354 -27.704 1.00 84.44 83 ASN A CA 1
ATOM 684 C C . ASN A 1 83 ? 20.707 14.198 -28.438 1.00 84.44 83 ASN A C 1
ATOM 686 O O . ASN A 1 83 ? 20.950 13.175 -29.075 1.00 84.44 83 ASN A O 1
ATOM 690 N N . ALA A 1 84 ? 21.570 15.216 -28.356 1.00 84.81 84 ALA A N 1
ATOM 691 C CA . ALA A 1 84 ? 22.933 15.204 -28.904 1.00 84.81 84 ALA A CA 1
ATOM 692 C C . ALA A 1 84 ? 23.041 14.670 -30.354 1.00 84.81 84 ALA A C 1
ATOM 694 O O . ALA A 1 84 ? 23.843 13.790 -30.649 1.00 84.81 84 ALA A O 1
ATOM 695 N N . GLY A 1 85 ? 22.199 15.177 -31.264 1.00 88.12 85 GLY A N 1
ATOM 696 C CA . GLY A 1 85 ? 22.180 14.753 -32.674 1.00 88.12 85 GLY A CA 1
ATOM 697 C C . GLY A 1 85 ? 21.434 13.439 -32.946 1.00 88.12 85 GLY A C 1
ATOM 698 O O . GLY A 1 85 ? 21.325 13.027 -34.096 1.00 88.12 85 GLY A O 1
ATOM 699 N N . THR A 1 86 ? 20.883 12.807 -31.909 1.00 88.25 86 THR A N 1
ATOM 700 C CA . THR A 1 86 ? 19.983 11.649 -31.995 1.00 88.25 86 THR A CA 1
ATOM 701 C C . THR A 1 86 ? 18.591 11.997 -31.462 1.00 88.25 86 THR A C 1
ATOM 703 O O . THR A 1 86 ? 18.335 13.126 -31.032 1.00 88.25 86 THR A O 1
ATOM 706 N N . VAL A 1 87 ? 17.685 11.021 -31.480 1.00 87.81 87 VAL A N 1
ATOM 707 C CA . VAL A 1 87 ? 16.351 11.119 -30.884 1.00 87.81 87 VAL A CA 1
ATOM 708 C C . VAL A 1 87 ? 16.257 10.132 -29.724 1.00 87.81 87 VAL A C 1
ATOM 710 O O . VAL A 1 87 ? 16.603 8.961 -29.876 1.00 87.81 87 VAL A O 1
ATOM 713 N N . SER A 1 88 ? 15.777 10.590 -28.568 1.00 88.19 88 SER A N 1
ATOM 714 C CA . SER A 1 88 ? 15.493 9.736 -27.412 1.00 88.19 88 SER A CA 1
ATOM 715 C C . SER A 1 88 ? 14.027 9.839 -26.990 1.00 88.19 88 SER A C 1
ATOM 717 O O . SER A 1 88 ? 13.323 10.791 -27.328 1.00 88.19 88 SER A O 1
ATOM 719 N N . ARG A 1 89 ? 13.551 8.835 -26.248 1.00 87.00 89 ARG A N 1
ATOM 720 C CA . ARG A 1 89 ? 12.235 8.849 -25.598 1.00 87.00 89 ARG A CA 1
ATOM 721 C C . ARG A 1 89 ? 12.435 8.705 -24.099 1.00 87.00 89 ARG A C 1
ATOM 723 O O . ARG A 1 89 ? 12.954 7.694 -23.632 1.00 87.00 89 ARG A O 1
ATOM 730 N N . THR A 1 90 ? 12.038 9.726 -23.352 1.00 85.50 90 THR A N 1
ATOM 731 C CA . THR A 1 90 ? 12.179 9.740 -21.893 1.00 85.50 90 THR A CA 1
ATOM 732 C C . THR A 1 90 ? 11.042 8.966 -21.239 1.00 85.50 90 THR A C 1
ATOM 734 O O . THR A 1 90 ? 9.888 9.092 -21.636 1.00 85.50 90 THR A O 1
ATOM 737 N N . VAL A 1 91 ? 11.348 8.187 -20.205 1.00 90.00 91 VAL A N 1
ATOM 738 C CA . VAL A 1 91 ? 10.348 7.496 -19.383 1.00 90.00 91 VAL A CA 1
ATOM 739 C C . VAL A 1 91 ? 9.977 8.377 -18.191 1.00 90.00 91 VAL A C 1
ATOM 741 O O . VAL A 1 91 ? 10.853 8.862 -17.474 1.00 90.00 91 VAL A O 1
ATOM 744 N N . VAL A 1 92 ? 8.681 8.573 -17.940 1.00 88.62 92 VAL A N 1
ATOM 745 C CA . VAL A 1 92 ? 8.202 9.359 -16.788 1.00 88.62 92 VAL A CA 1
ATOM 746 C C . VAL A 1 92 ? 8.236 8.514 -15.511 1.00 88.62 92 VAL A C 1
ATOM 748 O O . VAL A 1 92 ? 7.204 8.039 -15.040 1.00 88.62 92 VAL A O 1
ATOM 751 N N . ALA A 1 93 ? 9.428 8.342 -14.939 1.00 90.62 93 ALA A N 1
ATOM 752 C CA . ALA A 1 93 ? 9.664 7.492 -13.765 1.00 90.62 93 ALA A CA 1
ATOM 753 C C . ALA A 1 93 ? 9.348 8.153 -12.406 1.00 90.62 93 ALA A C 1
ATOM 755 O O . ALA A 1 93 ? 9.658 7.609 -11.354 1.00 90.62 93 ALA A O 1
ATOM 756 N N . CYS A 1 94 ? 8.740 9.341 -12.404 1.00 92.69 94 CYS A N 1
ATOM 757 C CA . CYS A 1 94 ? 8.466 10.116 -11.189 1.00 92.69 94 CYS A CA 1
ATOM 758 C C . CYS A 1 94 ? 7.195 9.705 -10.429 1.00 92.69 94 CYS A C 1
ATOM 760 O O . CYS A 1 94 ? 6.892 10.267 -9.373 1.00 92.69 94 CYS A O 1
ATOM 762 N N . MET A 1 95 ? 6.401 8.810 -11.015 1.00 93.75 95 MET A N 1
ATOM 763 C CA . MET A 1 95 ? 5.176 8.284 -10.423 1.00 93.75 95 MET A CA 1
ATOM 764 C C . MET A 1 95 ? 5.464 6.958 -9.749 1.00 93.75 95 MET A C 1
ATOM 766 O O . MET A 1 95 ? 6.234 6.158 -10.270 1.00 93.75 95 MET A O 1
ATOM 770 N N . ASP A 1 96 ? 4.796 6.709 -8.636 1.00 94.94 96 ASP A N 1
ATOM 771 C CA . ASP A 1 96 ? 4.932 5.459 -7.914 1.00 94.94 96 ASP A CA 1
ATOM 772 C C . ASP A 1 96 ? 3.577 5.002 -7.358 1.00 94.94 96 ASP A C 1
ATOM 774 O O . ASP A 1 96 ? 2.589 5.757 -7.362 1.00 94.94 96 ASP A O 1
ATOM 778 N N . ARG A 1 97 ? 3.512 3.737 -6.943 1.00 96.00 97 ARG A N 1
ATOM 779 C CA . ARG A 1 97 ? 2.293 3.104 -6.457 1.00 96.00 97 ARG A CA 1
ATOM 780 C C . ARG A 1 97 ? 2.559 2.161 -5.293 1.00 96.00 97 ARG A C 1
ATOM 782 O O . ARG A 1 97 ? 3.402 1.275 -5.380 1.00 96.00 97 ARG A O 1
ATOM 789 N N . LEU A 1 98 ? 1.747 2.293 -4.250 1.00 96.62 98 LEU A N 1
ATOM 790 C CA . LEU A 1 98 ? 1.656 1.328 -3.157 1.00 96.62 98 LEU A CA 1
ATOM 791 C C . LEU A 1 98 ? 0.364 0.524 -3.244 1.00 96.62 98 LEU A C 1
ATOM 793 O O . LEU A 1 98 ? -0.630 0.983 -3.807 1.00 96.62 98 LEU A O 1
ATOM 797 N N . GLU A 1 99 ? 0.369 -0.648 -2.632 1.00 97.88 99 GLU A N 1
ATOM 798 C CA . GLU A 1 99 ? -0.830 -1.375 -2.239 1.00 97.88 99 GLU A CA 1
ATOM 799 C C . GLU A 1 99 ? -0.925 -1.389 -0.717 1.00 97.88 99 GLU A C 1
ATOM 801 O O . GLU A 1 99 ? 0.062 -1.672 -0.042 1.00 97.88 99 GLU A O 1
ATOM 806 N N . ALA A 1 100 ? -2.117 -1.117 -0.195 1.00 98.06 100 ALA A N 1
ATOM 807 C CA . ALA A 1 100 ? -2.505 -1.520 1.146 1.00 98.06 100 ALA A CA 1
ATOM 808 C C . ALA A 1 100 ? -3.447 -2.722 1.037 1.00 98.06 100 ALA A C 1
ATOM 810 O O . ALA A 1 100 ? -4.391 -2.692 0.240 1.00 98.06 100 ALA A O 1
ATOM 811 N N . SER A 1 101 ? -3.213 -3.763 1.827 1.00 96.75 101 SER A N 1
ATOM 812 C CA . SER A 1 101 ? -4.009 -4.988 1.814 1.00 96.75 101 SER A CA 1
ATOM 813 C C . SER A 1 101 ? -4.334 -5.482 3.220 1.00 96.75 101 SER A C 1
ATOM 815 O O . SER A 1 101 ? -3.615 -5.214 4.184 1.00 96.75 101 SER A O 1
ATOM 817 N N . VAL A 1 102 ? -5.468 -6.172 3.334 1.00 95.50 102 VAL A N 1
ATOM 818 C CA . VAL A 1 102 ? -5.984 -6.741 4.585 1.00 95.50 102 VAL A CA 1
ATOM 819 C C . VAL A 1 102 ? -6.345 -8.202 4.371 1.00 95.50 102 VAL A C 1
ATOM 821 O O . VAL A 1 102 ? -6.899 -8.552 3.328 1.00 95.50 102 VAL A O 1
ATOM 824 N N . SER A 1 103 ? -6.048 -9.050 5.351 1.00 91.06 103 SER A N 1
ATOM 825 C CA . SER A 1 103 ? -6.371 -10.483 5.317 1.00 91.06 103 SER A CA 1
ATOM 826 C C . SER A 1 103 ? -7.769 -10.803 5.851 1.00 91.06 103 SER A C 1
ATOM 828 O O . SER A 1 103 ? -8.391 -11.767 5.409 1.00 91.06 103 SER A O 1
ATOM 830 N N . ASP A 1 104 ? -8.288 -9.974 6.759 1.00 91.06 104 ASP A N 1
ATOM 831 C CA . ASP A 1 104 ? -9.632 -10.089 7.324 1.00 91.06 104 ASP A CA 1
ATOM 832 C C . ASP A 1 104 ? -10.457 -8.846 6.967 1.00 91.06 104 ASP A C 1
ATOM 834 O O . ASP A 1 104 ? -10.055 -7.717 7.244 1.00 91.06 104 ASP A O 1
ATOM 838 N N . LEU A 1 105 ? -11.620 -9.054 6.344 1.00 92.00 105 LEU A N 1
ATOM 839 C CA . LEU A 1 105 ? -12.514 -7.977 5.914 1.00 92.00 105 LEU A CA 1
ATOM 840 C C . LEU A 1 105 ? -13.160 -7.234 7.087 1.00 92.00 105 LEU A C 1
ATOM 842 O O . LEU A 1 105 ? -13.491 -6.060 6.926 1.00 92.00 105 LEU A O 1
ATOM 846 N N . LYS A 1 106 ? -13.291 -7.864 8.262 1.00 92.00 106 LYS A N 1
ATOM 847 C CA . LYS A 1 106 ? -13.886 -7.236 9.453 1.00 92.00 106 LYS A CA 1
ATOM 848 C C . LYS A 1 106 ? -13.164 -5.956 9.864 1.00 92.00 106 LYS A C 1
ATOM 850 O O . LYS A 1 106 ? -13.795 -5.024 10.356 1.00 92.00 106 LYS A O 1
ATOM 855 N N . VAL A 1 107 ? -11.853 -5.863 9.617 1.00 93.50 107 VAL A N 1
ATOM 856 C CA . VAL A 1 107 ? -11.089 -4.643 9.919 1.00 93.50 107 VAL A CA 1
ATOM 857 C C . VAL A 1 107 ? -11.659 -3.432 9.172 1.00 93.50 107 VAL A C 1
ATOM 859 O O . VAL A 1 107 ? -11.709 -2.335 9.720 1.00 93.50 107 VAL A O 1
ATOM 862 N N . LEU A 1 108 ? -12.175 -3.621 7.952 1.00 94.38 108 LEU A N 1
ATOM 863 C CA . LEU A 1 108 ? -12.719 -2.541 7.124 1.00 94.38 108 LEU A CA 1
ATOM 864 C C . LEU A 1 108 ? -14.046 -1.985 7.658 1.00 94.38 108 LEU A C 1
ATOM 866 O O . LEU A 1 108 ? -14.410 -0.862 7.308 1.00 94.38 108 LEU A O 1
ATOM 870 N N . GLU A 1 109 ? -14.753 -2.738 8.503 1.00 92.88 109 GLU A N 1
ATOM 871 C CA . GLU A 1 109 ? -15.948 -2.272 9.219 1.00 92.88 109 GLU A CA 1
ATOM 872 C C . GLU A 1 109 ? -15.581 -1.374 10.407 1.00 92.88 109 GLU A C 1
ATOM 874 O O . GLU A 1 109 ? -16.378 -0.531 10.812 1.00 92.88 109 GLU A O 1
ATOM 879 N N . ARG A 1 110 ? -14.363 -1.526 10.944 1.00 91.19 110 ARG A N 1
ATOM 880 C CA . ARG A 1 110 ? -13.863 -0.795 12.118 1.00 91.19 110 ARG A CA 1
ATOM 881 C C . ARG A 1 110 ? -13.193 0.519 11.762 1.00 91.19 110 ARG A C 1
ATOM 883 O O . ARG A 1 110 ? -13.282 1.473 12.521 1.00 91.19 110 ARG A O 1
ATOM 890 N N . GLY A 1 111 ? -12.519 0.581 10.619 1.00 94.75 111 GLY A N 1
ATOM 891 C CA . GLY A 1 111 ? -11.729 1.753 10.272 1.00 94.75 111 GLY A CA 1
ATOM 892 C C . GLY A 1 111 ? -11.694 2.086 8.793 1.00 94.75 111 GLY A C 1
ATOM 893 O O . GLY A 1 111 ? -12.255 1.394 7.937 1.00 94.75 111 GLY A O 1
ATOM 894 N N . VAL A 1 112 ? -11.055 3.211 8.507 1.00 97.06 112 VAL A N 1
ATOM 895 C CA . VAL A 1 112 ? -10.797 3.724 7.166 1.00 97.06 112 VAL A CA 1
ATOM 896 C C . VAL A 1 112 ? -9.323 4.080 7.075 1.00 97.06 112 VAL A C 1
ATOM 898 O O . VAL A 1 112 ? -8.775 4.758 7.943 1.00 97.06 112 VAL A O 1
ATOM 901 N N . LEU A 1 113 ? -8.686 3.648 5.992 1.00 98.06 113 LEU A N 1
ATOM 902 C CA . LEU A 1 113 ? -7.338 4.079 5.657 1.00 98.06 113 LEU A CA 1
ATOM 903 C C . LEU A 1 113 ? -7.398 5.456 4.995 1.00 98.06 113 LEU A C 1
ATOM 905 O O . LEU A 1 113 ? -8.018 5.598 3.940 1.00 98.06 113 LEU A O 1
ATOM 909 N N . LEU A 1 114 ? -6.720 6.441 5.573 1.00 98.00 114 LEU A N 1
ATOM 910 C CA . LEU A 1 114 ? -6.444 7.724 4.941 1.00 98.00 114 LEU A CA 1
ATOM 911 C C . LEU A 1 114 ? -4.996 7.760 4.453 1.00 98.00 114 LEU A C 1
ATOM 913 O O . LEU A 1 114 ? -4.078 7.372 5.177 1.00 98.00 114 LEU A O 1
ATOM 917 N N . VAL A 1 115 ? -4.779 8.276 3.244 1.00 97.50 115 VAL A N 1
ATOM 918 C CA . VAL A 1 115 ? -3.445 8.661 2.773 1.00 97.50 115 VAL A CA 1
ATOM 919 C C . VAL A 1 115 ? -3.458 10.121 2.358 1.00 97.50 115 VAL A C 1
ATOM 921 O O . VAL A 1 115 ? -4.259 10.531 1.519 1.00 97.50 115 VAL A O 1
ATOM 924 N N . ASN A 1 116 ? -2.590 10.918 2.982 1.00 96.25 116 ASN A N 1
ATOM 925 C CA . ASN A 1 116 ? -2.578 12.379 2.877 1.00 96.25 116 ASN A CA 1
ATOM 926 C C . ASN A 1 116 ? -3.982 12.981 3.101 1.00 96.25 116 ASN A C 1
ATOM 928 O O . ASN A 1 116 ? -4.408 13.875 2.374 1.00 96.25 116 ASN A O 1
ATOM 932 N N . GLY A 1 117 ? -4.715 12.433 4.080 1.00 95.44 117 GLY A N 1
ATOM 933 C CA . GLY A 1 117 ? -6.071 12.847 4.456 1.00 95.44 117 GLY A CA 1
ATOM 934 C C . GLY A 1 117 ? -7.197 12.408 3.515 1.00 95.44 117 GLY A C 1
ATOM 935 O O . GLY A 1 117 ? -8.350 12.748 3.770 1.00 95.44 117 GLY A O 1
ATOM 936 N N . TYR A 1 118 ? -6.905 11.649 2.457 1.00 96.00 118 TYR A N 1
ATOM 937 C CA . TYR A 1 118 ? -7.917 11.137 1.531 1.00 96.00 118 TYR A CA 1
ATOM 938 C C . TYR A 1 118 ? -8.214 9.659 1.794 1.00 96.00 118 TYR A C 1
ATOM 940 O O . TYR A 1 118 ? -7.271 8.879 1.954 1.00 96.00 118 TYR A O 1
ATOM 948 N N . PRO A 1 119 ? -9.495 9.249 1.841 1.00 95.94 119 PRO A N 1
ATOM 949 C CA . PRO A 1 119 ? -9.844 7.864 2.117 1.00 95.94 119 PRO A CA 1
ATOM 950 C C . PRO A 1 119 ? -9.456 6.940 0.968 1.00 95.94 119 PRO A C 1
ATOM 952 O O . PRO A 1 119 ? -9.555 7.292 -0.205 1.00 95.94 119 PRO A O 1
ATOM 955 N N . CYS A 1 120 ? -9.047 5.726 1.314 1.00 95.50 120 CYS A N 1
ATOM 956 C CA . CYS A 1 120 ? -8.822 4.647 0.365 1.00 95.50 120 CYS A CA 1
ATOM 957 C C . CYS A 1 120 ? -10.013 3.684 0.366 1.00 95.50 120 CYS A C 1
ATOM 959 O O . CYS A 1 120 ? -10.491 3.274 1.425 1.00 95.50 120 CYS A O 1
ATOM 961 N N . GLU A 1 121 ? -10.453 3.265 -0.819 1.00 93.75 121 GLU A N 1
ATOM 962 C CA . GLU A 1 121 ? -11.502 2.256 -0.971 1.00 93.75 121 GLU A CA 1
ATOM 963 C C . GLU A 1 121 ? -10.904 0.882 -1.276 1.00 93.75 121 GLU A C 1
ATOM 965 O O . GLU A 1 121 ? -10.420 0.617 -2.379 1.00 93.75 121 GLU A O 1
ATOM 970 N N . PHE A 1 122 ? -10.982 -0.012 -0.292 1.00 94.69 122 PHE A N 1
ATOM 971 C CA . PHE A 1 122 ? -10.593 -1.408 -0.450 1.00 94.69 122 PHE A CA 1
ATOM 972 C C . PHE A 1 122 ? -11.574 -2.150 -1.355 1.00 94.69 122 PHE A C 1
ATOM 974 O O . PHE A 1 122 ? -12.794 -2.011 -1.245 1.00 94.69 122 PHE A O 1
ATOM 981 N N . ARG A 1 123 ? -11.026 -2.970 -2.250 1.00 93.56 123 ARG A N 1
ATOM 982 C CA . ARG A 1 123 ? -11.784 -3.878 -3.110 1.00 93.56 123 ARG A CA 1
ATOM 983 C C . ARG A 1 123 ? -11.460 -5.306 -2.733 1.00 93.56 123 ARG A C 1
ATOM 985 O O . ARG A 1 123 ? -10.295 -5.629 -2.507 1.00 93.56 123 ARG A O 1
ATOM 992 N N . THR 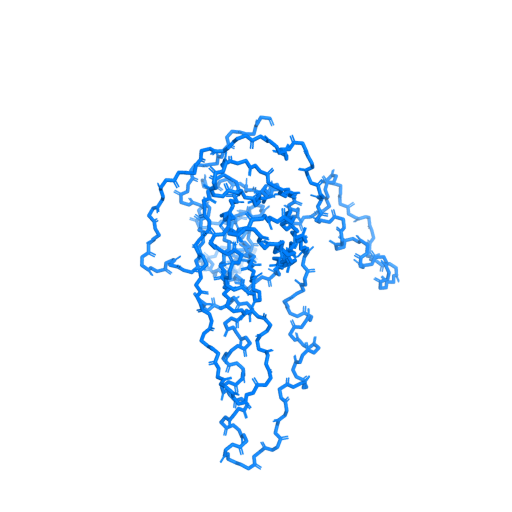A 1 124 ? -12.493 -6.135 -2.667 1.00 93.06 124 THR A N 1
ATOM 993 C CA . THR A 1 124 ? -12.348 -7.559 -2.393 1.00 93.06 124 THR A CA 1
ATOM 994 C C . THR A 1 124 ? -11.513 -8.218 -3.480 1.00 93.06 124 THR A C 1
ATOM 996 O O . THR A 1 124 ? -11.612 -7.880 -4.662 1.00 93.06 124 THR A O 1
ATOM 999 N N . VAL A 1 125 ? -10.672 -9.148 -3.057 1.00 89.56 125 VAL A N 1
ATOM 1000 C CA . VAL A 1 125 ? -9.927 -10.034 -3.942 1.00 89.56 125 VAL A CA 1
ATOM 1001 C C . VAL A 1 125 ? -10.681 -11.354 -3.924 1.00 89.56 125 VAL A C 1
ATOM 1003 O O . VAL A 1 125 ? -10.787 -11.988 -2.875 1.00 89.56 125 VAL A O 1
ATOM 1006 N N . ASP A 1 126 ? -11.276 -11.729 -5.056 1.00 78.06 126 ASP A N 1
ATOM 1007 C CA . ASP A 1 126 ? -12.091 -12.942 -5.151 1.00 78.06 126 ASP A CA 1
ATOM 1008 C C . ASP A 1 126 ? -11.230 -14.159 -4.798 1.00 78.06 126 ASP A C 1
ATOM 1010 O O . ASP A 1 126 ? -10.294 -14.480 -5.525 1.00 78.06 126 ASP A O 1
ATOM 1014 N N . ARG A 1 127 ? -11.515 -14.832 -3.679 1.00 64.69 127 ARG A N 1
ATOM 1015 C CA . ARG A 1 127 ? -10.777 -16.033 -3.259 1.00 64.69 127 ARG A CA 1
ATOM 1016 C C . ARG A 1 127 ? -11.381 -17.268 -3.924 1.00 64.69 127 ARG A C 1
ATOM 1018 O O . ARG A 1 127 ? -12.590 -17.461 -3.865 1.00 64.69 127 ARG A O 1
ATOM 1025 N N . THR A 1 128 ? -10.551 -18.125 -4.517 1.00 54.25 128 THR A N 1
ATOM 1026 C CA . THR A 1 128 ? -10.960 -19.498 -4.867 1.00 54.25 128 THR A CA 1
ATOM 1027 C C . THR A 1 128 ? -10.765 -20.423 -3.680 1.00 54.25 128 THR A C 1
ATOM 1029 O O . THR A 1 128 ? -9.711 -20.416 -3.052 1.00 54.25 128 THR A O 1
ATOM 1032 N N . GLU A 1 129 ? -11.764 -21.258 -3.407 1.00 47.59 129 GLU A N 1
ATOM 1033 C CA . GLU A 1 129 ? -11.805 -22.153 -2.245 1.00 47.59 129 GLU A CA 1
ATOM 1034 C C . GLU A 1 129 ? -10.722 -23.255 -2.255 1.00 47.59 129 GLU A C 1
ATOM 1036 O O . GLU A 1 129 ? -10.486 -23.873 -1.221 1.00 47.59 129 GLU A O 1
ATOM 1041 N N . SER A 1 130 ? -10.039 -23.506 -3.384 1.00 38.94 130 SER A N 1
ATOM 1042 C CA . SER A 1 130 ? -9.199 -24.702 -3.576 1.00 38.94 130 SER A CA 1
ATOM 1043 C C . SER A 1 130 ? -7.684 -24.481 -3.697 1.00 38.94 130 SER A C 1
ATOM 1045 O O . SER A 1 130 ? -6.945 -25.452 -3.858 1.00 38.94 130 SER A O 1
ATOM 1047 N N . THR A 1 131 ? -7.171 -23.254 -3.592 1.00 39.47 131 THR A N 1
ATOM 1048 C CA . THR A 1 131 ? -5.722 -22.998 -3.683 1.00 39.47 131 THR A CA 1
ATOM 1049 C C . THR A 1 131 ? -5.271 -22.044 -2.591 1.00 39.47 131 THR A C 1
ATOM 1051 O O . THR A 1 131 ? -5.832 -20.967 -2.427 1.00 39.47 131 THR A O 1
ATOM 1054 N N . GLY A 1 132 ? -4.249 -22.442 -1.835 1.00 42.09 132 GLY A N 1
ATOM 1055 C CA . GLY A 1 132 ? -3.696 -21.649 -0.745 1.00 42.09 132 GLY A CA 1
ATOM 1056 C C . GLY A 1 132 ? -3.295 -20.224 -1.153 1.00 42.09 132 GLY A C 1
ATOM 1057 O O . GLY A 1 132 ? -2.325 -20.033 -1.880 1.00 42.09 132 GLY A O 1
ATOM 1058 N N . ALA A 1 133 ? -4.022 -19.269 -0.570 1.00 49.72 133 ALA A N 1
ATOM 1059 C CA . ALA A 1 133 ? -3.582 -17.973 -0.055 1.00 49.72 133 ALA A CA 1
ATOM 1060 C C . ALA A 1 133 ? -2.928 -16.963 -1.023 1.00 49.72 133 ALA A C 1
ATOM 1062 O O . ALA A 1 133 ? -1.713 -16.721 -1.002 1.00 49.72 133 ALA A O 1
ATOM 1063 N N . SER A 1 134 ? -3.774 -16.193 -1.709 1.00 53.38 134 SER A N 1
ATOM 1064 C CA . SER A 1 134 ? -3.766 -14.740 -1.529 1.00 53.38 134 SER A CA 1
ATOM 1065 C C . SER A 1 134 ? -3.985 -14.443 -0.046 1.00 53.38 134 SER A C 1
ATOM 1067 O O . SER A 1 134 ? -5.087 -14.635 0.471 1.00 53.38 134 SER A O 1
ATOM 1069 N N . ASP A 1 135 ? -2.940 -13.974 0.641 1.00 72.12 135 ASP A N 1
ATOM 1070 C CA . ASP A 1 135 ? -3.041 -13.537 2.042 1.00 72.12 135 ASP A CA 1
ATOM 1071 C C . ASP A 1 135 ? -4.003 -12.346 2.197 1.00 72.12 135 ASP A C 1
ATOM 1073 O O . ASP A 1 135 ? -4.513 -12.094 3.285 1.00 72.12 135 ASP A O 1
ATOM 1077 N N . ALA A 1 136 ? -4.279 -11.617 1.110 1.00 87.56 136 ALA A N 1
ATOM 1078 C CA . ALA A 1 136 ? -5.180 -10.475 1.091 1.00 87.56 136 ALA A CA 1
ATOM 1079 C C . ALA A 1 136 ? -6.617 -10.887 0.723 1.00 87.56 136 ALA A C 1
ATOM 1081 O O . ALA A 1 136 ? -6.866 -11.426 -0.356 1.00 87.56 136 ALA A O 1
ATOM 1082 N N . ALA A 1 137 ? -7.577 -10.561 1.587 1.00 91.88 137 ALA A N 1
ATOM 1083 C CA . ALA A 1 137 ? -9.010 -10.618 1.301 1.00 91.88 137 ALA A CA 1
ATOM 1084 C C . ALA A 1 137 ? -9.515 -9.349 0.596 1.00 91.88 137 ALA A C 1
ATOM 1086 O O . ALA A 1 137 ? -10.483 -9.399 -0.165 1.00 91.88 137 ALA A O 1
ATOM 1087 N N . ALA A 1 138 ? -8.862 -8.208 0.824 1.00 94.50 138 ALA A N 1
ATOM 1088 C CA . ALA A 1 138 ? -9.112 -6.979 0.083 1.00 94.50 138 ALA A CA 1
ATOM 1089 C C . ALA A 1 138 ? -7.850 -6.123 -0.037 1.00 94.50 138 ALA A C 1
ATOM 1091 O O . ALA A 1 138 ? -6.958 -6.181 0.811 1.00 94.50 138 ALA A O 1
ATOM 1092 N N . ALA A 1 139 ? -7.797 -5.296 -1.079 1.00 96.12 139 ALA A N 1
ATOM 1093 C CA . ALA A 1 139 ? -6.682 -4.396 -1.332 1.00 96.12 139 ALA A CA 1
ATOM 1094 C C . ALA A 1 139 ? -7.122 -3.077 -1.980 1.00 96.12 139 ALA A C 1
ATOM 1096 O O . ALA A 1 139 ? -8.153 -2.993 -2.654 1.00 96.12 139 ALA A O 1
ATOM 1097 N N . THR A 1 140 ? -6.308 -2.042 -1.795 1.00 96.50 140 THR A N 1
ATOM 1098 C CA . THR A 1 140 ? -6.433 -0.735 -2.446 1.00 96.50 140 THR A CA 1
ATOM 1099 C C . THR A 1 140 ? -5.063 -0.246 -2.891 1.00 96.50 140 THR A C 1
ATOM 1101 O O . THR A 1 140 ? -4.070 -0.368 -2.179 1.00 96.50 140 THR A O 1
ATOM 1104 N N . GLY A 1 141 ? -5.010 0.339 -4.080 1.00 96.81 141 GLY A N 1
ATOM 1105 C CA . GLY A 1 141 ? -3.836 1.032 -4.581 1.00 96.81 141 GLY A CA 1
ATOM 1106 C C . GLY A 1 141 ? -3.775 2.473 -4.094 1.00 96.81 141 GLY A C 1
ATOM 1107 O O . GLY A 1 141 ? -4.806 3.123 -3.921 1.00 96.81 141 GLY A O 1
ATOM 1108 N N . ILE A 1 142 ? -2.568 3.004 -3.973 1.00 96.81 142 ILE A N 1
ATOM 1109 C CA . ILE A 1 142 ? -2.309 4.426 -3.771 1.00 96.81 142 ILE A CA 1
ATOM 1110 C C . ILE A 1 142 ? -1.288 4.855 -4.812 1.00 96.81 142 ILE A C 1
ATOM 1112 O O . ILE A 1 142 ? -0.152 4.391 -4.786 1.00 96.81 142 ILE A O 1
ATOM 1116 N N . ARG A 1 143 ? -1.688 5.724 -5.738 1.00 95.31 143 ARG A N 1
ATOM 1117 C CA . ARG A 1 143 ? -0.830 6.281 -6.785 1.00 95.31 143 ARG A CA 1
ATOM 1118 C C . ARG A 1 143 ? -0.462 7.712 -6.435 1.00 95.31 143 ARG A C 1
ATOM 1120 O O . ARG A 1 143 ? -1.327 8.522 -6.103 1.00 95.31 143 ARG A O 1
ATOM 1127 N N . PHE A 1 144 ? 0.818 8.033 -6.545 1.00 94.94 144 PHE A N 1
ATOM 1128 C CA . PHE A 1 144 ? 1.347 9.315 -6.101 1.00 94.94 144 PHE A CA 1
ATOM 1129 C C . PHE A 1 144 ? 2.615 9.692 -6.868 1.00 94.94 144 PHE A C 1
ATOM 1131 O O . PHE A 1 144 ? 3.276 8.860 -7.485 1.00 94.94 144 PHE A O 1
ATOM 1138 N N . ARG A 1 145 ? 2.952 10.980 -6.850 1.00 94.69 145 ARG A N 1
ATOM 1139 C CA . ARG A 1 145 ? 4.225 11.487 -7.380 1.00 94.69 145 ARG A CA 1
ATOM 1140 C C . ARG A 1 145 ? 5.298 11.435 -6.299 1.00 94.69 145 ARG A C 1
ATOM 1142 O O . ARG A 1 145 ? 5.124 12.064 -5.255 1.00 94.69 145 ARG A O 1
ATOM 1149 N N . ALA A 1 146 ? 6.393 10.747 -6.591 1.00 93.75 146 ALA A N 1
ATOM 1150 C CA . ALA A 1 146 ? 7.510 10.525 -5.682 1.00 93.75 146 ALA A CA 1
ATOM 1151 C C . ALA A 1 146 ? 8.591 11.615 -5.747 1.00 93.75 146 ALA A C 1
ATOM 1153 O O . ALA A 1 146 ? 9.188 11.964 -4.737 1.00 93.75 146 ALA A O 1
ATOM 1154 N N . PHE A 1 147 ? 8.854 12.169 -6.929 1.00 91.62 147 PHE A N 1
ATOM 1155 C CA . PHE A 1 147 ? 9.862 13.214 -7.130 1.00 91.62 147 PHE A CA 1
ATOM 1156 C C . PHE A 1 147 ? 9.528 14.059 -8.365 1.00 91.62 147 PHE A C 1
ATOM 1158 O O . PHE A 1 147 ? 8.598 13.748 -9.114 1.00 91.62 147 PHE A O 1
ATOM 1165 N N . TYR A 1 148 ? 10.251 15.158 -8.573 1.00 90.56 148 TYR A N 1
ATOM 1166 C CA . TYR A 1 148 ? 10.154 15.925 -9.813 1.00 90.56 148 TYR A CA 1
ATOM 1167 C C . TYR A 1 148 ? 11.092 15.352 -10.869 1.00 90.56 148 TYR A C 1
ATOM 1169 O O . TYR A 1 148 ? 12.238 15.020 -10.584 1.00 90.56 148 TYR A O 1
ATOM 1177 N N . LEU A 1 149 ? 10.594 15.266 -12.097 1.00 88.69 149 LEU A N 1
ATOM 1178 C CA . LEU A 1 149 ? 11.364 14.871 -13.266 1.00 88.69 149 LEU A CA 1
ATOM 1179 C C . LEU A 1 149 ? 10.992 15.800 -14.419 1.00 88.69 149 LEU A C 1
ATOM 1181 O O . LEU A 1 149 ? 9.811 16.108 -14.599 1.00 88.69 149 LEU A O 1
ATOM 1185 N N . THR A 1 150 ? 11.990 16.204 -15.200 1.00 85.19 150 THR A N 1
ATOM 1186 C CA . THR A 1 150 ? 11.810 17.004 -16.412 1.00 85.19 150 THR A CA 1
ATOM 1187 C C . THR A 1 150 ? 12.501 16.285 -17.572 1.00 85.19 150 THR A C 1
ATOM 1189 O O . THR A 1 150 ? 13.692 16.001 -17.456 1.00 85.19 150 THR A O 1
ATOM 1192 N N . PRO A 1 151 ? 11.804 15.999 -18.686 1.00 84.44 151 PRO A N 1
ATOM 1193 C CA . PRO A 1 151 ? 10.379 16.251 -18.942 1.00 84.44 151 PRO A CA 1
ATOM 1194 C C . PRO A 1 151 ? 9.428 15.265 -18.220 1.00 84.44 151 PRO A C 1
ATOM 1196 O O . PRO A 1 151 ? 9.807 14.144 -17.888 1.00 84.44 151 PRO A O 1
ATOM 1199 N N . ALA A 1 152 ? 8.168 15.672 -18.003 1.00 87.25 152 ALA A N 1
ATOM 1200 C CA . ALA A 1 152 ? 7.092 14.828 -17.459 1.00 87.25 152 ALA A CA 1
ATOM 1201 C C . ALA A 1 152 ? 5.711 15.252 -17.999 1.00 87.25 152 ALA A C 1
ATOM 1203 O O . ALA A 1 152 ? 5.495 16.426 -18.279 1.00 87.25 152 ALA A O 1
ATOM 1204 N N . LEU A 1 153 ? 4.750 14.318 -18.089 1.00 86.12 153 LEU A N 1
ATOM 1205 C CA . LEU A 1 153 ? 3.398 14.579 -18.632 1.00 86.12 153 LEU A CA 1
ATOM 1206 C C . LEU A 1 153 ? 2.574 15.604 -17.836 1.00 86.12 153 LEU A C 1
ATOM 1208 O O . LEU A 1 153 ? 1.692 16.255 -18.382 1.00 86.12 153 LEU A O 1
ATOM 1212 N N . GLN A 1 154 ? 2.803 15.703 -16.529 1.00 87.19 154 GLN A N 1
ATOM 1213 C CA . GLN A 1 154 ? 2.001 16.532 -15.624 1.00 87.19 154 GLN A CA 1
ATOM 1214 C C . GLN A 1 154 ? 2.919 17.336 -14.700 1.00 87.19 154 GLN A C 1
ATOM 1216 O O . GLN A 1 154 ? 2.985 17.045 -13.506 1.00 87.19 154 GLN A O 1
ATOM 1221 N N . PRO A 1 155 ? 3.677 18.307 -15.233 1.00 87.44 155 PRO A N 1
ATOM 1222 C CA . PRO A 1 155 ? 4.704 19.014 -14.467 1.00 87.44 155 PRO A CA 1
ATOM 1223 C C . PRO A 1 155 ? 4.123 19.873 -13.332 1.00 87.44 155 PRO A C 1
ATOM 1225 O O . PRO A 1 155 ? 4.817 20.143 -12.362 1.00 87.44 155 PRO A O 1
ATOM 1228 N N . HIS A 1 156 ? 2.844 20.254 -13.421 1.00 87.88 156 HIS A N 1
ATOM 1229 C CA . HIS A 1 156 ? 2.136 21.041 -12.406 1.00 87.88 156 HIS A CA 1
ATOM 1230 C C . HIS A 1 156 ? 1.722 20.234 -11.165 1.00 87.88 156 HIS A C 1
ATOM 1232 O O . HIS A 1 156 ? 1.347 20.818 -10.154 1.00 87.88 156 HIS A O 1
ATOM 1238 N N . VAL A 1 157 ? 1.743 18.899 -11.232 1.00 90.69 157 VAL A N 1
ATOM 1239 C CA . VAL A 1 157 ? 1.369 18.056 -10.093 1.00 90.69 157 VAL A CA 1
ATOM 1240 C C . VAL A 1 157 ? 2.550 17.994 -9.122 1.00 90.69 157 VAL A C 1
ATOM 1242 O O . VAL A 1 157 ? 3.621 17.541 -9.534 1.00 90.69 157 VAL A O 1
ATOM 1245 N N . PRO A 1 158 ? 2.378 18.372 -7.846 1.00 91.75 158 PRO A N 1
ATOM 1246 C CA . PRO A 1 158 ? 3.471 18.392 -6.887 1.00 91.75 158 PRO A CA 1
ATOM 1247 C C . PRO A 1 158 ? 3.874 16.997 -6.401 1.00 91.75 158 PRO A C 1
ATOM 1249 O O . PRO A 1 158 ? 3.187 15.996 -6.619 1.00 91.75 158 PRO A O 1
ATOM 1252 N N . VAL A 1 159 ? 5.025 16.932 -5.731 1.00 93.19 159 VAL A N 1
ATOM 1253 C CA . VAL A 1 159 ? 5.500 15.725 -5.042 1.00 93.19 159 VAL A CA 1
ATOM 1254 C C . VAL A 1 159 ? 4.669 15.484 -3.783 1.00 93.19 159 VAL A C 1
ATOM 1256 O O . VAL A 1 159 ? 4.505 16.377 -2.953 1.00 93.19 159 VAL A O 1
ATOM 1259 N N . HIS A 1 160 ? 4.175 14.258 -3.626 1.00 95.06 160 HIS A N 1
ATOM 1260 C CA . HIS A 1 160 ? 3.300 13.880 -2.513 1.00 95.06 160 HIS A CA 1
ATOM 1261 C C . HIS A 1 160 ? 4.068 13.302 -1.327 1.00 95.06 160 HIS A C 1
ATOM 1263 O O . HIS A 1 160 ? 3.508 13.220 -0.241 1.00 95.06 160 HIS A O 1
ATOM 1269 N N . THR A 1 161 ? 5.317 12.878 -1.528 1.00 92.12 161 THR A N 1
ATOM 1270 C CA . THR A 1 161 ? 6.113 12.212 -0.496 1.00 92.12 161 THR A CA 1
ATOM 1271 C C . THR A 1 161 ? 6.747 13.207 0.484 1.00 92.12 161 THR A C 1
ATOM 1273 O O . THR A 1 161 ? 7.171 14.289 0.056 1.00 92.12 161 THR A O 1
ATOM 1276 N N . PRO A 1 162 ? 6.892 12.838 1.770 1.00 94.81 162 PRO A N 1
ATOM 1277 C CA . PRO A 1 162 ? 6.464 11.565 2.362 1.00 94.81 162 PRO A CA 1
ATOM 1278 C C . PRO A 1 162 ? 4.939 11.431 2.433 1.00 94.81 162 PRO A C 1
ATOM 1280 O O . PRO A 1 162 ? 4.241 12.420 2.634 1.00 94.81 162 PRO A O 1
ATOM 1283 N N . LEU A 1 163 ? 4.428 10.212 2.240 1.00 96.88 163 LEU A N 1
ATOM 1284 C CA . LEU A 1 163 ? 2.996 9.946 2.382 1.00 96.88 163 LEU A CA 1
ATOM 1285 C C . LEU A 1 163 ? 2.668 9.788 3.862 1.00 96.88 163 LEU A C 1
ATOM 1287 O O . LEU A 1 163 ? 3.283 8.958 4.524 1.00 96.88 163 LEU A O 1
ATOM 1291 N N . LEU A 1 164 ? 1.693 10.536 4.367 1.00 97.69 164 LEU A N 1
ATOM 1292 C CA . LEU A 1 164 ? 1.105 10.305 5.680 1.00 97.69 164 LEU A CA 1
ATOM 1293 C C . LEU A 1 164 ? -0.001 9.261 5.536 1.00 97.69 164 LEU A C 1
ATOM 1295 O O . LEU A 1 164 ? -1.003 9.507 4.867 1.00 97.69 164 LEU A O 1
ATOM 1299 N N . VAL A 1 165 ? 0.200 8.104 6.150 1.00 98.25 165 VAL A N 1
ATOM 1300 C CA . VAL A 1 165 ? -0.724 6.974 6.142 1.00 98.25 165 VAL A CA 1
ATOM 1301 C C . VAL A 1 165 ? -1.335 6.865 7.530 1.00 98.25 165 VAL A C 1
ATOM 1303 O O . VAL A 1 165 ? -0.605 6.749 8.511 1.00 98.25 165 VAL A O 1
ATOM 1306 N N . GLU A 1 166 ? -2.658 6.902 7.624 1.00 98.38 166 GLU A N 1
ATOM 1307 C CA . GLU A 1 166 ? -3.383 6.890 8.895 1.00 98.38 166 GLU A CA 1
ATOM 1308 C C . GLU A 1 166 ? -4.516 5.869 8.837 1.00 98.38 166 GLU A C 1
ATOM 1310 O O . GLU A 1 166 ? -5.303 5.844 7.893 1.00 98.38 166 GLU A O 1
ATOM 1315 N N . TRP A 1 167 ? -4.619 5.029 9.859 1.00 98.06 167 TRP A N 1
ATOM 1316 C CA . TRP A 1 167 ? -5.794 4.210 10.098 1.00 98.06 167 TRP A CA 1
ATOM 1317 C C . TRP A 1 167 ? -6.701 4.926 11.091 1.00 98.06 167 TRP A C 1
ATOM 1319 O O . TRP A 1 167 ? -6.311 5.152 12.239 1.00 98.06 167 TRP A O 1
ATOM 1329 N N . VAL A 1 168 ? -7.891 5.302 10.637 1.00 97.88 168 VAL A N 1
ATOM 1330 C CA . VAL A 1 168 ? -8.867 6.071 11.412 1.00 97.88 168 VAL A CA 1
ATOM 1331 C C . VAL A 1 168 ? -10.000 5.154 11.838 1.00 97.88 168 VAL A C 1
ATOM 1333 O O . VAL A 1 168 ? -10.567 4.449 11.004 1.00 97.88 168 VAL A O 1
ATOM 1336 N N . ASP A 1 169 ? -10.333 5.170 13.122 1.00 95.56 169 ASP A N 1
ATOM 1337 C CA . ASP A 1 169 ? -11.503 4.480 13.656 1.00 95.56 169 ASP A CA 1
ATOM 1338 C C . ASP A 1 169 ? -12.798 5.110 13.115 1.00 95.56 169 ASP A C 1
ATOM 1340 O O . ASP A 1 169 ? -12.931 6.333 13.066 1.00 95.56 169 ASP A O 1
ATOM 1344 N N . ARG A 1 170 ? -13.757 4.292 12.676 1.00 92.62 170 ARG A N 1
ATOM 1345 C CA . ARG A 1 170 ? -15.015 4.775 12.078 1.00 92.62 170 ARG A CA 1
ATOM 1346 C C . ARG A 1 170 ? -16.010 5.314 13.095 1.00 92.62 170 ARG A C 1
ATOM 1348 O O . ARG A 1 170 ? -16.848 6.128 12.717 1.00 92.62 170 ARG A O 1
ATOM 1355 N N . GLU A 1 171 ? -15.955 4.840 14.332 1.00 92.12 171 GLU A N 1
ATOM 1356 C CA . GLU A 1 171 ? -16.899 5.207 15.384 1.00 92.12 171 GLU A CA 1
ATOM 1357 C C . GLU A 1 171 ? -16.527 6.565 15.983 1.00 92.12 171 GLU A C 1
ATOM 1359 O O . GLU A 1 171 ? -17.363 7.465 16.066 1.00 92.12 171 GLU A O 1
ATOM 1364 N N . PHE A 1 172 ? -15.251 6.745 16.321 1.00 93.12 172 PHE A N 1
ATOM 1365 C CA . PHE A 1 172 ? -14.756 7.949 16.992 1.00 93.12 172 PHE A CA 1
ATOM 1366 C C . PHE A 1 172 ? -14.087 8.949 16.047 1.00 93.12 172 PHE A C 1
ATOM 1368 O O . PHE A 1 172 ? -13.789 10.073 16.455 1.00 93.12 172 PHE A O 1
ATOM 1375 N N . LEU A 1 173 ? -13.838 8.558 14.792 1.00 96.50 173 LEU A N 1
ATOM 1376 C CA . LEU A 1 173 ? -13.103 9.353 13.806 1.00 96.50 173 LEU A CA 1
ATOM 1377 C C . LEU A 1 173 ? -11.719 9.783 14.306 1.00 96.50 173 LEU A C 1
ATOM 1379 O O . LEU A 1 173 ? -11.229 10.851 13.946 1.00 96.50 173 LEU A O 1
ATOM 1383 N N . THR A 1 174 ? -11.081 8.965 15.141 1.00 96.94 174 THR A N 1
ATOM 1384 C CA . THR A 1 174 ? -9.746 9.219 15.690 1.00 96.94 174 THR A CA 1
ATOM 1385 C C . THR A 1 174 ? -8.699 8.352 15.006 1.00 96.94 174 THR A C 1
ATOM 1387 O O . THR A 1 174 ? -8.956 7.219 14.599 1.00 96.94 174 THR A O 1
ATOM 1390 N N . VAL A 1 175 ? -7.490 8.887 14.853 1.00 97.88 175 VAL A N 1
ATOM 1391 C CA . VAL A 1 175 ? -6.359 8.125 14.314 1.00 97.88 175 VAL A CA 1
ATOM 1392 C C . VAL A 1 175 ? -5.921 7.078 15.340 1.00 97.88 175 VAL A C 1
ATOM 1394 O O . VAL A 1 175 ? -5.531 7.425 16.454 1.00 97.88 175 VAL A O 1
ATOM 1397 N N . VAL A 1 176 ? -5.936 5.805 14.952 1.00 96.44 176 VAL A N 1
ATOM 1398 C CA . VAL A 1 176 ? -5.517 4.665 15.789 1.00 96.44 176 VAL A CA 1
ATOM 1399 C C . VAL A 1 176 ? -4.066 4.284 15.515 1.00 96.44 176 VAL A C 1
ATOM 1401 O O . VAL A 1 176 ? -3.311 3.983 1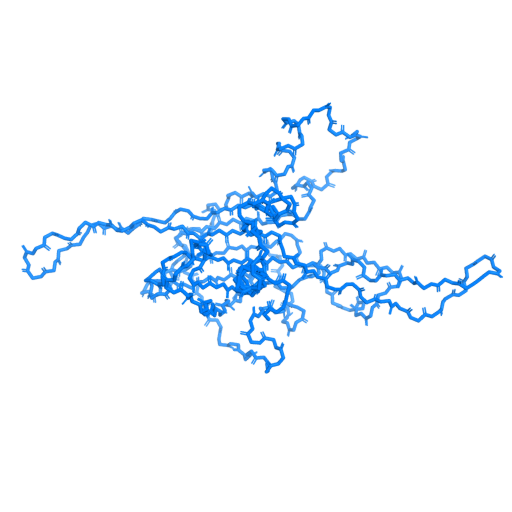6.435 1.00 96.44 176 VAL A O 1
ATOM 1404 N N . ALA A 1 177 ? -3.663 4.311 14.247 1.00 97.62 177 ALA A N 1
ATOM 1405 C CA . ALA A 1 177 ? -2.298 4.034 13.824 1.00 97.62 177 ALA A CA 1
ATOM 1406 C C . ALA A 1 177 ? -1.898 5.002 12.717 1.00 97.62 177 ALA A C 1
ATOM 1408 O O . ALA A 1 177 ? -2.722 5.368 11.880 1.00 97.62 177 ALA A O 1
ATOM 1409 N N . ALA A 1 178 ? -0.633 5.406 12.699 1.00 98.19 178 ALA A N 1
ATOM 1410 C CA . ALA A 1 178 ? -0.116 6.289 11.671 1.00 98.19 178 ALA A CA 1
ATOM 1411 C C . ALA A 1 178 ? 1.355 6.005 11.374 1.00 98.19 178 ALA A C 1
ATOM 1413 O O . ALA A 1 178 ? 2.129 5.616 12.255 1.00 98.19 178 ALA A O 1
ATOM 1414 N N . ALA A 1 179 ? 1.735 6.210 10.119 1.00 98.12 179 ALA A N 1
ATOM 1415 C CA . ALA A 1 179 ? 3.108 6.124 9.649 1.00 98.12 179 ALA A CA 1
ATOM 1416 C C . ALA A 1 179 ? 3.349 7.102 8.499 1.00 98.12 179 ALA A C 1
ATOM 1418 O O . ALA A 1 179 ? 2.426 7.498 7.783 1.00 98.12 179 ALA A O 1
ATOM 1419 N N . ARG A 1 180 ? 4.613 7.466 8.298 1.00 97.19 180 ARG A N 1
ATOM 1420 C CA . ARG A 1 180 ? 5.084 8.141 7.096 1.00 97.19 180 ARG A CA 1
ATOM 1421 C C . ARG A 1 180 ? 5.826 7.159 6.207 1.00 97.19 180 ARG A C 1
ATOM 1423 O O . ARG A 1 180 ? 6.724 6.452 6.658 1.00 97.19 180 ARG A O 1
ATOM 1430 N N . TRP A 1 181 ? 5.461 7.148 4.930 1.00 96.81 181 TRP A N 1
ATOM 1431 C CA . TRP A 1 181 ? 6.202 6.439 3.898 1.00 96.81 181 TRP A CA 1
ATOM 1432 C C . TRP A 1 181 ? 7.095 7.401 3.120 1.00 96.81 181 TRP A C 1
ATOM 1434 O O . TRP A 1 181 ? 6.620 8.363 2.505 1.00 96.81 181 TRP A O 1
ATOM 1444 N N . HIS A 1 182 ? 8.387 7.096 3.100 1.00 95.25 182 HIS A N 1
ATOM 1445 C CA . HIS A 1 182 ? 9.399 7.833 2.357 1.00 95.25 182 HIS A CA 1
ATOM 1446 C C . HIS A 1 182 ? 9.856 7.016 1.145 1.00 95.25 182 HIS A C 1
ATOM 1448 O O . HIS A 1 182 ? 10.274 5.873 1.274 1.00 95.25 182 HIS A O 1
ATOM 1454 N N . VAL A 1 183 ? 9.836 7.594 -0.059 1.00 92.00 183 VAL A N 1
ATOM 1455 C CA . VAL A 1 183 ? 10.383 6.893 -1.245 1.00 92.00 183 VAL A CA 1
ATOM 1456 C C . VAL A 1 183 ? 11.906 6.761 -1.168 1.00 92.00 183 VAL A C 1
ATOM 1458 O O . VAL A 1 183 ? 12.488 5.815 -1.702 1.00 92.00 183 VAL A O 1
ATOM 1461 N N . TRP A 1 184 ? 12.550 7.691 -0.466 1.00 88.19 184 TRP A N 1
ATOM 1462 C CA . TRP A 1 184 ? 13.987 7.705 -0.227 1.00 88.19 184 TRP A CA 1
ATOM 1463 C C . TRP A 1 184 ? 14.297 7.762 1.274 1.00 88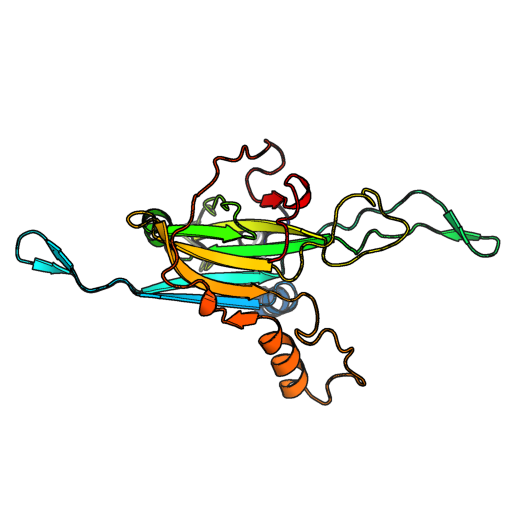.19 184 TRP A C 1
ATOM 1465 O O . TRP A 1 184 ? 13.403 7.579 2.093 1.00 88.19 184 TRP A O 1
ATOM 1475 N N . SER A 1 185 ? 15.559 7.991 1.641 1.00 87.62 185 SER A N 1
ATOM 1476 C CA . SER A 1 185 ? 15.951 8.166 3.039 1.00 87.62 185 SER A CA 1
ATOM 1477 C C . SER A 1 185 ? 15.118 9.272 3.711 1.00 87.62 185 SER A C 1
ATOM 1479 O O . SER A 1 185 ? 15.013 10.365 3.140 1.00 87.62 185 SER A O 1
ATOM 1481 N N . PRO A 1 186 ? 14.570 9.037 4.919 1.00 88.56 186 PRO A N 1
ATOM 1482 C CA . PRO A 1 186 ? 13.774 10.026 5.652 1.00 88.56 186 PRO A CA 1
ATOM 1483 C C . PRO A 1 186 ? 14.503 11.347 5.915 1.00 88.56 186 PRO A C 1
ATOM 1485 O O . PRO A 1 186 ? 13.885 12.406 5.993 1.00 88.56 186 PRO A O 1
ATOM 1488 N N . THR A 1 187 ? 15.833 11.308 6.012 1.00 86.12 187 THR A N 1
ATOM 1489 C CA . THR A 1 187 ? 16.671 12.497 6.230 1.00 86.12 187 THR A CA 1
ATOM 1490 C C . THR A 1 187 ? 16.888 13.316 4.956 1.00 86.12 187 THR A C 1
ATOM 1492 O O . THR A 1 187 ? 17.520 14.366 5.006 1.00 86.12 187 THR A O 1
ATOM 1495 N N . SER A 1 188 ? 16.389 12.847 3.804 1.00 78.38 188 SER A N 1
ATOM 1496 C CA . SER A 1 188 ? 16.652 13.409 2.470 1.00 78.38 188 SER A CA 1
ATOM 1497 C C . SER A 1 188 ? 18.140 13.476 2.094 1.00 78.38 188 SER A C 1
ATOM 1499 O O . SER A 1 188 ? 18.500 14.117 1.108 1.00 78.38 188 SER A O 1
ATOM 1501 N N . VAL A 1 189 ? 19.009 12.783 2.838 1.00 83.88 189 VAL A N 1
ATOM 1502 C CA . VAL A 1 189 ? 20.436 12.666 2.530 1.00 83.88 189 VAL A CA 1
ATOM 1503 C C . VAL A 1 189 ? 20.644 11.460 1.605 1.00 83.88 189 VAL A C 1
ATOM 1505 O O . VAL A 1 189 ? 20.169 10.360 1.910 1.00 83.88 189 VAL A O 1
ATOM 1508 N N . PRO A 1 190 ? 21.329 11.618 0.459 1.00 83.75 190 PRO A N 1
ATOM 1509 C CA . PRO A 1 190 ? 21.709 10.485 -0.375 1.00 83.75 190 PRO A CA 1
ATOM 1510 C C . PRO A 1 190 ? 22.608 9.512 0.393 1.00 83.75 190 PRO A C 1
ATOM 1512 O O . PRO A 1 190 ? 23.518 9.931 1.107 1.00 83.75 190 PRO A O 1
ATOM 1515 N N . TYR A 1 191 ? 22.401 8.206 0.220 1.00 85.44 191 TYR A N 1
ATOM 1516 C CA . TYR A 1 191 ? 23.379 7.231 0.699 1.00 85.44 191 TYR A CA 1
ATOM 1517 C C . TYR A 1 191 ? 24.687 7.417 -0.081 1.00 85.44 191 TYR A C 1
ATOM 1519 O O . TYR A 1 191 ? 24.654 7.461 -1.309 1.00 85.44 191 TYR A O 1
ATOM 1527 N N . THR A 1 192 ? 25.819 7.507 0.618 1.00 86.31 192 THR A N 1
ATOM 1528 C CA . THR A 1 192 ? 27.139 7.711 -0.009 1.00 86.31 192 THR A CA 1
ATOM 1529 C C . THR A 1 192 ? 27.568 6.513 -0.849 1.00 86.31 192 THR A C 1
ATOM 1531 O O . THR A 1 192 ? 28.130 6.680 -1.924 1.00 86.31 192 THR A O 1
ATOM 1534 N N . ASP A 1 193 ? 27.238 5.308 -0.381 1.00 90.06 193 ASP A N 1
ATOM 1535 C CA . ASP A 1 193 ? 27.681 4.046 -0.964 1.00 90.06 193 ASP A CA 1
ATOM 1536 C C . ASP A 1 193 ? 26.528 3.054 -1.104 1.00 90.06 193 ASP A C 1
ATOM 1538 O O . ASP A 1 193 ? 25.501 3.141 -0.416 1.00 90.06 193 ASP A O 1
ATOM 1542 N N . ARG A 1 194 ? 26.715 2.038 -1.950 1.00 92.00 194 ARG A N 1
ATOM 1543 C CA . ARG A 1 194 ? 25.835 0.861 -1.986 1.00 92.00 194 ARG A CA 1
ATOM 1544 C C . ARG A 1 194 ? 25.816 0.149 -0.620 1.00 92.00 194 ARG A C 1
ATOM 1546 O O . ARG A 1 194 ? 26.776 0.274 0.140 1.00 92.00 194 ARG A O 1
ATOM 1553 N N . PRO A 1 195 ? 24.750 -0.593 -0.277 1.00 92.19 195 PRO A N 1
ATOM 1554 C CA . PRO A 1 195 ? 24.758 -1.411 0.931 1.00 92.19 195 PRO A CA 1
ATOM 1555 C C . PRO A 1 195 ? 25.944 -2.385 0.920 1.00 92.19 195 PRO A C 1
ATOM 1557 O O . PRO A 1 195 ? 26.244 -2.976 -0.120 1.00 92.19 195 PRO A O 1
ATOM 1560 N N . ALA A 1 196 ? 26.620 -2.528 2.063 1.00 94.25 196 ALA A N 1
ATOM 1561 C CA . ALA A 1 196 ? 27.745 -3.451 2.208 1.00 94.25 196 ALA A CA 1
ATOM 1562 C C . ALA A 1 196 ? 27.283 -4.918 2.162 1.00 94.25 196 ALA A C 1
ATOM 1564 O O . ALA A 1 196 ? 27.964 -5.763 1.587 1.00 94.25 196 ALA A O 1
ATOM 1565 N N . ASP A 1 197 ? 26.107 -5.189 2.730 1.00 94.69 197 ASP A N 1
ATOM 1566 C CA . ASP A 1 197 ? 25.491 -6.505 2.850 1.00 94.69 197 ASP A CA 1
ATOM 1567 C C . ASP A 1 197 ? 23.948 -6.415 2.830 1.00 94.69 197 ASP A C 1
ATOM 1569 O O . ASP A 1 197 ? 23.352 -5.335 2.703 1.00 94.69 197 ASP A O 1
ATOM 1573 N N . GLU A 1 198 ? 23.292 -7.572 2.946 1.00 90.06 198 GLU A N 1
ATOM 1574 C CA . GLU A 1 198 ? 21.832 -7.691 3.006 1.00 90.06 198 GLU A CA 1
ATOM 1575 C C . GLU A 1 198 ? 21.242 -6.995 4.241 1.00 90.06 198 GLU A C 1
ATOM 1577 O O . GLU A 1 198 ? 20.199 -6.346 4.153 1.00 90.06 198 GLU A O 1
ATOM 1582 N N . THR A 1 199 ? 21.937 -7.046 5.380 1.00 92.69 199 THR A N 1
ATOM 1583 C CA . THR A 1 199 ? 21.512 -6.389 6.624 1.00 92.69 199 THR A CA 1
ATOM 1584 C C . THR A 1 199 ? 21.434 -4.872 6.451 1.00 92.69 199 THR A C 1
ATOM 1586 O O . THR A 1 199 ? 20.431 -4.248 6.814 1.00 92.69 199 THR A O 1
ATOM 1589 N N . ALA A 1 200 ? 22.454 -4.263 5.846 1.00 92.38 200 ALA A N 1
ATOM 1590 C CA . ALA A 1 200 ? 22.490 -2.843 5.527 1.00 92.38 200 ALA A CA 1
ATOM 1591 C C . ALA A 1 200 ? 21.404 -2.470 4.509 1.00 92.38 200 ALA A C 1
ATOM 1593 O O . ALA A 1 200 ? 20.764 -1.426 4.657 1.00 92.38 200 ALA A O 1
ATOM 1594 N N . ALA A 1 201 ? 21.156 -3.318 3.506 1.00 90.81 201 ALA A N 1
ATOM 1595 C CA . ALA A 1 201 ? 20.081 -3.104 2.538 1.00 90.81 201 ALA A CA 1
ATOM 1596 C C . ALA A 1 201 ? 18.700 -3.148 3.216 1.00 90.81 201 ALA A C 1
ATOM 1598 O O . ALA A 1 201 ? 17.900 -2.229 3.037 1.00 90.81 201 ALA A O 1
ATOM 1599 N N . SER A 1 202 ? 18.455 -4.156 4.058 1.00 89.12 202 SER A N 1
ATOM 1600 C CA . SER A 1 202 ? 17.217 -4.316 4.829 1.00 89.12 202 SER A CA 1
ATOM 1601 C C . SER A 1 202 ? 16.989 -3.140 5.781 1.00 89.12 202 SER A C 1
ATOM 1603 O O . SER A 1 202 ? 15.878 -2.617 5.864 1.00 89.12 202 SER A O 1
ATOM 1605 N N . LYS A 1 203 ? 18.043 -2.644 6.444 1.00 91.12 203 LYS A N 1
ATOM 1606 C CA . LYS A 1 203 ? 17.962 -1.450 7.301 1.00 91.12 203 LYS A CA 1
ATOM 1607 C C . LYS A 1 203 ? 17.514 -0.212 6.515 1.00 91.12 203 LYS A C 1
ATOM 1609 O O . LYS A 1 203 ? 16.587 0.467 6.950 1.00 91.12 203 LYS A O 1
ATOM 1614 N N . ARG A 1 204 ? 18.111 0.038 5.341 1.00 91.00 204 ARG A N 1
ATOM 1615 C CA . ARG A 1 204 ? 17.746 1.165 4.455 1.00 91.00 204 ARG A CA 1
ATOM 1616 C C . ARG A 1 204 ? 16.336 1.053 3.867 1.00 91.00 204 ARG A C 1
ATOM 1618 O O . ARG A 1 204 ? 15.770 2.058 3.447 1.00 91.00 204 ARG A O 1
ATOM 1625 N N . GLN A 1 205 ? 15.780 -0.154 3.779 1.00 89.62 205 GLN A N 1
ATOM 1626 C CA . GLN A 1 205 ? 14.381 -0.351 3.397 1.00 89.62 205 GLN A CA 1
ATOM 1627 C C . GLN A 1 205 ? 13.452 -0.059 4.579 1.00 89.62 205 GLN A C 1
ATOM 1629 O O . GLN A 1 205 ? 12.510 0.712 4.432 1.00 89.62 205 GLN A O 1
ATOM 1634 N N . LYS A 1 206 ? 13.756 -0.606 5.763 1.00 91.56 206 LYS A N 1
ATOM 1635 C CA . LYS A 1 206 ? 12.943 -0.435 6.978 1.00 91.56 206 LYS A CA 1
ATOM 1636 C C . LYS A 1 206 ? 12.850 1.015 7.443 1.00 91.56 206 LYS A C 1
ATOM 1638 O O . LYS A 1 206 ? 11.786 1.425 7.883 1.00 91.56 206 LYS A O 1
ATOM 1643 N N . GLU A 1 207 ? 13.920 1.803 7.317 1.00 93.12 207 GLU A N 1
ATOM 1644 C CA . GLU A 1 207 ? 13.901 3.217 7.734 1.00 93.12 207 GLU A CA 1
ATOM 1645 C C . GLU A 1 207 ? 12.885 4.069 6.959 1.00 93.12 207 GLU A C 1
ATOM 1647 O O . GLU A 1 207 ? 12.469 5.112 7.447 1.00 93.12 207 GLU A O 1
ATOM 1652 N N . ARG A 1 208 ? 12.464 3.634 5.765 1.00 94.50 208 ARG A N 1
ATOM 1653 C CA . ARG A 1 208 ? 11.503 4.364 4.926 1.00 94.50 208 ARG A CA 1
ATOM 1654 C C . ARG A 1 208 ? 10.073 4.306 5.448 1.00 94.50 208 ARG A C 1
ATOM 1656 O O . ARG A 1 208 ? 9.253 5.132 5.050 1.00 94.50 208 ARG A O 1
ATOM 1663 N N . TRP A 1 209 ? 9.779 3.337 6.310 1.00 96.62 209 TRP A N 1
ATOM 1664 C CA . TRP A 1 209 ? 8.530 3.260 7.050 1.00 96.62 209 TRP A CA 1
ATOM 1665 C C . TRP A 1 209 ? 8.751 3.812 8.453 1.00 96.62 209 TRP A C 1
ATOM 1667 O O . TRP A 1 209 ? 9.289 3.143 9.335 1.00 96.62 209 TRP A O 1
ATOM 1677 N N . GLU A 1 210 ? 8.346 5.058 8.650 1.00 96.12 210 GLU A N 1
ATOM 1678 C CA . GLU A 1 210 ? 8.522 5.784 9.901 1.00 96.12 210 GLU A CA 1
ATOM 1679 C C . GLU A 1 210 ? 7.211 5.744 10.701 1.00 96.12 210 GLU A C 1
ATOM 1681 O O . GLU A 1 210 ? 6.220 6.331 10.260 1.00 96.12 210 GLU A O 1
ATOM 1686 N N . PRO A 1 211 ? 7.156 5.087 11.874 1.00 96.50 211 PRO A N 1
ATOM 1687 C CA . PRO A 1 211 ? 6.007 5.205 12.768 1.00 96.50 211 PRO A CA 1
ATOM 1688 C C . PRO A 1 211 ? 5.744 6.672 13.124 1.00 96.50 211 PRO A C 1
ATOM 1690 O O . PRO A 1 211 ? 6.669 7.398 13.483 1.00 96.50 211 PRO A O 1
ATOM 1693 N N . TRP A 1 212 ? 4.486 7.112 13.052 1.00 96.75 212 TRP A N 1
ATOM 1694 C CA . TRP A 1 212 ? 4.130 8.526 13.194 1.00 96.75 212 TRP A CA 1
ATOM 1695 C C . TRP A 1 212 ? 3.121 8.756 14.332 1.00 96.75 212 TRP A C 1
ATOM 1697 O O . TRP A 1 212 ? 1.954 9.051 14.083 1.00 96.75 212 TRP A O 1
ATOM 1707 N N . PRO A 1 213 ? 3.538 8.645 15.607 1.00 95.75 213 PRO A N 1
ATOM 1708 C CA . PRO A 1 213 ? 2.621 8.715 16.748 1.00 95.75 213 PRO A CA 1
ATOM 1709 C C . PRO A 1 213 ? 1.996 10.102 16.953 1.00 95.75 213 PRO A C 1
ATOM 1711 O O . PRO A 1 213 ? 0.993 10.220 17.645 1.00 95.75 213 PRO A O 1
ATOM 1714 N N . HIS A 1 214 ? 2.553 11.156 16.347 1.00 95.94 214 HIS A N 1
ATOM 1715 C CA . HIS A 1 214 ? 2.109 12.540 16.536 1.00 95.94 214 HIS A CA 1
ATOM 1716 C C . HIS A 1 214 ? 0.639 12.784 16.188 1.00 95.94 214 HIS A C 1
ATOM 1718 O O . HIS A 1 214 ? 0.029 13.691 16.752 1.00 95.94 214 HIS A O 1
ATOM 1724 N N . THR A 1 215 ? 0.084 12.018 15.246 1.00 96.19 215 THR A N 1
ATOM 1725 C CA . THR A 1 215 ? -1.314 12.163 14.838 1.00 96.19 215 THR A CA 1
ATOM 1726 C C . THR A 1 215 ? -2.262 11.192 15.523 1.00 96.19 215 THR A C 1
ATOM 1728 O O . THR A 1 215 ? -3.470 11.407 15.462 1.00 96.19 215 THR A O 1
ATOM 1731 N N . VAL A 1 216 ? -1.745 10.176 16.216 1.00 96.88 216 VAL A N 1
ATOM 1732 C CA . VAL A 1 216 ? -2.554 9.188 16.939 1.00 96.88 216 VAL A CA 1
ATOM 1733 C C . VAL A 1 216 ? -3.379 9.884 18.026 1.00 96.88 216 VAL A C 1
ATOM 1735 O O . VAL A 1 216 ? -2.892 10.764 18.733 1.00 96.88 216 VAL A O 1
ATOM 1738 N N . GLY A 1 217 ? -4.656 9.519 18.126 1.00 96.50 217 GLY A N 1
ATOM 1739 C CA . GLY A 1 217 ? -5.637 10.128 19.026 1.00 96.50 217 GLY A CA 1
ATOM 1740 C C . GLY A 1 217 ? -6.267 11.425 18.510 1.00 96.50 217 GLY A C 1
ATOM 1741 O O . GLY A 1 217 ? -7.265 11.871 19.071 1.00 96.50 217 GLY A O 1
ATOM 1742 N N . GLN A 1 218 ? -5.751 12.024 17.432 1.00 97.12 218 GLN A N 1
ATOM 1743 C CA . GLN A 1 218 ? -6.380 13.199 16.831 1.00 97.12 218 GLN A CA 1
ATOM 1744 C C . GLN A 1 218 ? -7.618 12.804 16.026 1.00 97.12 218 GLN A C 1
ATOM 1746 O O . GLN A 1 218 ? -7.616 11.789 15.327 1.00 97.12 218 GLN A O 1
ATOM 1751 N N . SER A 1 219 ? -8.647 13.648 16.056 1.00 97.12 219 SER A N 1
ATOM 1752 C CA . SER A 1 219 ? -9.808 13.485 15.184 1.00 97.12 219 SER A CA 1
ATOM 1753 C C . SER A 1 219 ? -9.470 13.796 13.720 1.00 97.12 219 SER A C 1
ATOM 1755 O O . SER A 1 219 ? -8.610 14.631 13.408 1.00 97.12 219 SER A O 1
ATOM 1757 N N . ARG A 1 220 ? -10.173 13.133 12.803 1.00 96.06 220 ARG A N 1
ATOM 1758 C CA . ARG A 1 220 ? -10.077 13.329 11.357 1.00 96.06 220 ARG A CA 1
ATOM 1759 C C . ARG A 1 220 ? -11.456 13.537 10.757 1.00 96.06 220 ARG A C 1
ATOM 1761 O O . ARG A 1 220 ? -12.397 12.806 11.032 1.00 96.06 220 ARG A O 1
ATOM 1768 N N . PHE A 1 221 ? -11.546 14.521 9.872 1.00 93.69 221 PHE A N 1
ATOM 1769 C CA . PHE A 1 221 ? -12.645 14.601 8.924 1.00 93.69 221 PHE A CA 1
ATOM 1770 C C . PHE A 1 221 ? -12.341 13.669 7.749 1.00 93.69 221 PHE A C 1
ATOM 1772 O O . PHE A 1 221 ? -11.251 13.743 7.182 1.00 93.69 221 PHE A O 1
ATOM 1779 N N . ILE A 1 222 ? -13.290 12.806 7.383 1.00 94.00 222 ILE A N 1
ATOM 1780 C CA . ILE A 1 222 ? -13.156 11.915 6.228 1.00 94.00 222 ILE A CA 1
ATOM 1781 C C . ILE A 1 222 ? -13.870 12.575 5.041 1.00 94.00 222 ILE A C 1
ATOM 1783 O O . ILE A 1 222 ? -15.104 12.579 5.006 1.00 94.00 222 ILE A O 1
ATOM 1787 N N . PRO A 1 223 ? -13.137 13.156 4.072 1.00 92.69 223 PRO A N 1
ATOM 1788 C CA . PRO A 1 223 ? -13.769 13.784 2.923 1.00 92.69 223 PRO A CA 1
ATOM 1789 C C . PRO A 1 223 ? -14.437 12.728 2.043 1.00 92.69 223 PRO A C 1
ATOM 1791 O O . PRO A 1 223 ? -13.865 11.674 1.768 1.00 92.69 223 PRO A O 1
ATOM 1794 N N . ARG A 1 224 ? -15.630 13.039 1.532 1.00 89.56 224 ARG A N 1
ATOM 1795 C CA . ARG A 1 224 ? -16.224 12.257 0.449 1.00 89.56 224 ARG A CA 1
ATOM 1796 C C . ARG A 1 224 ? -15.490 12.594 -0.845 1.00 89.56 224 ARG A C 1
ATOM 1798 O O . ARG A 1 224 ? -15.453 13.754 -1.245 1.00 89.56 224 ARG A O 1
ATOM 1805 N N . ILE A 1 225 ? -14.924 11.580 -1.484 1.00 89.31 225 ILE A N 1
ATOM 1806 C CA . ILE A 1 225 ? -14.261 11.709 -2.780 1.00 89.31 225 ILE A CA 1
ATOM 1807 C C . ILE A 1 225 ? -14.908 10.767 -3.782 1.00 89.31 225 ILE A C 1
ATOM 1809 O O . ILE A 1 225 ? -15.327 9.666 -3.429 1.00 89.31 225 ILE A O 1
ATOM 1813 N N . ASP A 1 226 ? -14.963 11.197 -5.037 1.00 83.25 226 ASP A N 1
ATOM 1814 C CA . ASP A 1 226 ? -15.439 10.347 -6.117 1.00 83.25 226 ASP A CA 1
ATOM 1815 C C . ASP A 1 226 ? -14.271 9.554 -6.701 1.00 83.25 226 ASP A C 1
ATOM 1817 O O . ASP A 1 226 ? -13.265 10.118 -7.146 1.00 83.25 226 ASP A O 1
ATOM 1821 N N . PHE A 1 227 ? -14.416 8.228 -6.721 1.00 81.19 227 PHE A N 1
ATOM 1822 C CA . PHE A 1 227 ? -13.493 7.358 -7.432 1.00 81.19 227 PHE A CA 1
ATOM 1823 C C . PHE A 1 227 ? -13.919 7.266 -8.894 1.00 81.19 227 PHE A C 1
ATOM 1825 O O . PHE A 1 227 ? -15.016 6.780 -9.192 1.00 81.19 227 PHE A O 1
ATOM 1832 N N . PRO A 1 228 ? -13.062 7.690 -9.832 1.00 82.06 228 PRO A N 1
ATOM 1833 C CA . PRO A 1 228 ? -13.390 7.596 -11.240 1.00 82.06 228 PRO A CA 1
ATOM 1834 C C . PRO A 1 228 ? -13.531 6.121 -11.655 1.00 82.06 228 PRO A C 1
ATOM 1836 O O . PRO A 1 228 ? -12.861 5.255 -11.074 1.00 82.06 228 PRO A O 1
ATOM 1839 N N . PRO A 1 229 ? -14.344 5.800 -12.677 1.00 79.81 229 PRO A N 1
ATOM 1840 C CA . PRO A 1 229 ? -14.535 4.423 -13.126 1.00 79.81 229 PRO A CA 1
ATOM 1841 C C . PRO A 1 229 ? -13.224 3.681 -13.422 1.00 79.81 229 PRO A C 1
ATOM 1843 O O . PRO A 1 229 ? -13.060 2.528 -13.021 1.00 79.81 229 PRO A O 1
ATOM 1846 N N . GLU A 1 230 ? -12.261 4.364 -14.042 1.00 73.12 230 GLU A N 1
ATOM 1847 C CA . GLU A 1 230 ? -10.933 3.841 -14.369 1.00 73.12 230 GLU A CA 1
ATOM 1848 C C . GLU A 1 230 ? -10.006 3.662 -13.148 1.00 73.12 230 GLU A C 1
ATOM 1850 O O . GLU A 1 230 ? -9.031 2.912 -13.211 1.00 73.12 230 GLU A O 1
ATOM 1855 N N . GLY A 1 231 ? -10.314 4.315 -12.023 1.00 76.31 231 GLY A N 1
ATOM 1856 C CA . GLY A 1 231 ? -9.501 4.354 -10.802 1.00 76.31 231 GLY A CA 1
ATOM 1857 C C . GLY A 1 231 ? -10.147 3.693 -9.585 1.00 76.31 231 GLY A C 1
ATOM 1858 O O . GLY A 1 231 ? -9.643 3.852 -8.482 1.00 76.31 231 GLY A O 1
ATOM 1859 N N . LYS A 1 232 ? -11.222 2.908 -9.739 1.00 85.00 232 LYS A N 1
ATOM 1860 C CA . LYS A 1 232 ? -11.986 2.328 -8.608 1.00 85.00 232 LYS A CA 1
ATOM 1861 C C . LYS A 1 232 ? -11.184 1.503 -7.592 1.00 85.00 232 LYS A C 1
ATOM 1863 O O . LYS A 1 232 ? -11.705 1.224 -6.520 1.00 85.00 232 LYS A O 1
ATOM 1868 N N . HIS A 1 233 ? -9.983 1.050 -7.946 1.00 90.75 233 HIS A N 1
ATOM 1869 C CA . HIS A 1 233 ? -9.104 0.248 -7.082 1.00 90.75 233 HIS A CA 1
ATOM 1870 C C . HIS A 1 233 ? -7.895 1.043 -6.583 1.00 90.75 233 HIS A C 1
ATOM 1872 O O . HIS A 1 233 ? -6.961 0.452 -6.050 1.00 90.75 233 HIS A O 1
ATOM 1878 N N . THR A 1 234 ? -7.793 2.333 -6.895 1.00 93.94 234 THR A N 1
ATOM 1879 C CA . THR A 1 234 ? -6.580 3.106 -6.642 1.00 93.94 234 THR A CA 1
ATOM 1880 C C . THR A 1 234 ? -6.925 4.553 -6.345 1.00 93.94 234 THR A C 1
ATOM 1882 O O . THR A 1 234 ? -7.432 5.264 -7.209 1.00 93.94 234 THR A O 1
ATOM 1885 N N . LEU A 1 235 ? -6.578 5.003 -5.144 1.00 94.81 235 LEU A N 1
ATOM 1886 C CA . LEU A 1 235 ? -6.554 6.417 -4.810 1.00 94.81 235 LEU A CA 1
ATOM 1887 C C . LEU A 1 235 ? -5.417 7.087 -5.595 1.00 94.81 235 LEU A C 1
ATOM 1889 O O . LEU A 1 235 ? -4.247 6.798 -5.360 1.00 94.81 235 LEU A O 1
ATOM 1893 N N . ASP A 1 236 ? -5.748 7.958 -6.548 1.00 94.12 236 ASP A N 1
ATOM 1894 C CA . ASP A 1 236 ? -4.766 8.725 -7.325 1.00 94.12 236 ASP A CA 1
ATOM 1895 C C . ASP A 1 236 ? -4.621 10.129 -6.735 1.00 94.12 236 ASP A C 1
ATOM 1897 O O . ASP A 1 236 ? -5.429 11.016 -7.018 1.00 94.12 236 ASP A O 1
ATOM 1901 N N . LEU A 1 237 ? -3.580 10.334 -5.922 1.00 94.25 237 LEU A N 1
ATOM 1902 C CA . LEU A 1 237 ? -3.375 11.582 -5.181 1.00 94.25 237 LEU A CA 1
ATOM 1903 C C . LEU A 1 237 ? -3.215 12.803 -6.090 1.00 94.25 237 LEU A C 1
ATOM 1905 O O . LEU A 1 237 ? -3.525 13.914 -5.677 1.00 94.25 237 LEU A O 1
ATOM 1909 N N . ARG A 1 238 ? -2.831 12.607 -7.357 1.00 91.44 238 ARG A N 1
ATOM 1910 C CA . ARG A 1 238 ? -2.686 13.700 -8.330 1.00 91.44 238 ARG A CA 1
ATOM 1911 C C . ARG A 1 238 ? -3.995 14.419 -8.645 1.00 91.44 238 ARG A C 1
ATOM 1913 O O . ARG A 1 238 ? -3.965 15.499 -9.224 1.00 91.44 238 ARG A O 1
ATOM 1920 N N . ARG A 1 239 ? -5.132 13.782 -8.359 1.00 90.69 239 ARG A N 1
ATOM 1921 C CA . ARG A 1 239 ? -6.465 14.352 -8.586 1.00 90.69 239 ARG A CA 1
ATOM 1922 C C . ARG A 1 239 ? -6.891 15.305 -7.478 1.00 90.69 239 ARG A C 1
ATOM 1924 O O . ARG A 1 239 ? -7.900 15.984 -7.635 1.00 90.69 239 ARG A O 1
ATOM 1931 N N . TYR A 1 240 ? -6.142 15.348 -6.383 1.00 88.75 240 TYR A N 1
ATOM 1932 C CA . TYR A 1 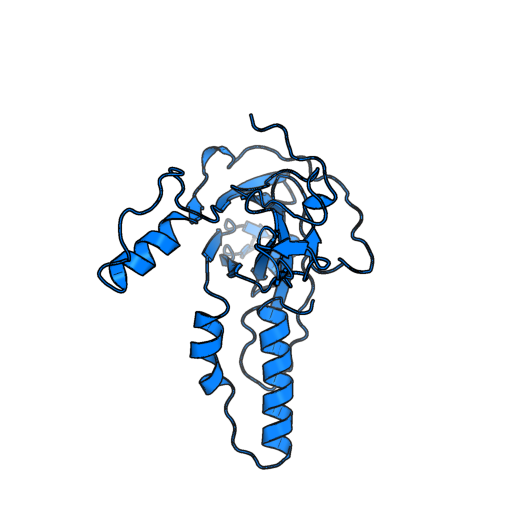240 ? -6.484 16.134 -5.216 1.00 88.75 240 TYR A CA 1
ATOM 1933 C C . TYR A 1 240 ? -5.425 17.210 -4.965 1.00 88.75 240 TYR A C 1
ATOM 1935 O O . TYR A 1 240 ? -4.258 17.029 -5.324 1.00 88.75 240 TYR A O 1
ATOM 1943 N N . PRO A 1 241 ? -5.810 18.350 -4.367 1.00 78.69 241 PRO A N 1
ATOM 1944 C CA . PRO A 1 241 ? -4.848 19.355 -3.950 1.00 78.69 241 PRO A CA 1
ATOM 1945 C C . PRO A 1 241 ? -3.807 18.727 -3.022 1.00 78.69 241 PRO A C 1
ATOM 1947 O O . PRO A 1 241 ? -4.150 17.978 -2.105 1.00 78.69 241 PRO A O 1
ATOM 1950 N N . SER A 1 242 ? -2.531 19.058 -3.218 1.00 65.50 242 SER A N 1
ATOM 1951 C CA . SER A 1 242 ? -1.528 18.755 -2.200 1.00 65.50 242 SER A CA 1
ATOM 1952 C C . SER A 1 242 ? -1.929 19.458 -0.911 1.00 65.50 242 SER A C 1
ATOM 1954 O O . SER A 1 242 ? -2.102 20.679 -0.920 1.00 65.50 242 SER A O 1
ATOM 1956 N N . GLN A 1 243 ? -2.061 18.714 0.188 1.00 58.41 243 GLN A N 1
ATOM 1957 C CA . GLN A 1 243 ? -2.243 19.343 1.489 1.00 58.41 243 GLN A CA 1
ATOM 1958 C C . GLN A 1 243 ? -1.077 20.305 1.741 1.00 58.41 243 GLN A C 1
ATOM 1960 O O . GLN A 1 243 ? 0.086 19.958 1.507 1.00 58.41 243 GLN A O 1
ATOM 1965 N N . GLY A 1 244 ? -1.395 21.525 2.185 1.00 48.94 244 GLY A N 1
ATOM 1966 C CA . GLY A 1 244 ? -0.391 22.434 2.719 1.00 48.94 244 GLY A CA 1
ATOM 1967 C C . GLY A 1 244 ? 0.340 21.704 3.839 1.00 48.94 244 GLY A C 1
ATOM 1968 O O . GLY A 1 244 ? -0.292 21.233 4.782 1.00 48.94 244 GLY A O 1
ATOM 1969 N N . ARG A 1 245 ? 1.653 21.525 3.689 1.00 45.69 245 ARG A N 1
ATOM 1970 C CA . ARG A 1 245 ? 2.486 20.929 4.732 1.00 45.69 245 ARG A CA 1
ATOM 1971 C C . ARG A 1 245 ? 2.480 21.909 5.907 1.00 45.69 245 ARG A C 1
ATOM 1973 O O . ARG A 1 245 ? 2.992 23.013 5.746 1.00 45.69 245 ARG A O 1
ATOM 1980 N N . ALA A 1 246 ? 1.839 21.537 7.013 1.00 32.78 246 ALA A N 1
ATOM 1981 C CA . ALA A 1 246 ? 2.066 22.185 8.302 1.00 32.78 246 ALA A CA 1
ATOM 1982 C C . ALA A 1 246 ? 3.424 21.741 8.858 1.00 32.78 246 ALA A C 1
ATOM 1984 O O . ALA A 1 246 ? 3.764 20.545 8.674 1.00 32.78 246 ALA A O 1
#